Protein AF-A0A967WK67-F1 (afdb_monomer_lite)

Radius of gyration: 18.49 Å; chains: 1; bounding box: 43×46×49 Å

Foldseek 3Di:
DDLLLLLLLLLLLLQVPCPPNAQPPLLSLLLSLLSQPLCLCLQDPPDDSCLSQVHDQDPVSVCLLCSLVSCLVPVVQWFPDQLVPDDSNLVSSPLSNLLNSLLRNLVSVVVVVVVVVCVPPPDDAADPVLLSLQVQLVSLVVHPCLPVNLVSNVSRDDDARRTVPDHSLSSVLSSVLVSQLSVVRGHLVSSLSSVLQSCCCVPPVDGDPDPPDPVSVVVSVVVSVSSVVRNVVSNVVSVPDPSVVSSVSSSVSSNVSSVSSVCVVVVVVVD

Sequence (271 aa):
MAPFLTHLVVGERVWAALDGKRPAADHLGTFLFGCLAPDVDKFCHGLEQGTTHFVAKDEAGTYVWLRSQRFLEGQDDFLRAPFHALEAAEQAFVIGYLCHIATDEITARSAQAIRSQSSGSRETLPNVDAILTTMDPRFWAMTRDSAGLVQALNRASIPDRAFVFTEGHCLRAMYKVVVPQIVEGGGLEPFMQMLRRQWQWTRHGRLSDETDDPQIEADLAAFRRRIEADLPTSERMVAELDLEFFLQEASRHSLQRIDALLAARSHKLST

Structure (mmCIF, N/CA/C/O backbone):
data_AF-A0A967WK67-F1
#
_entry.id   AF-A0A967WK67-F1
#
loop_
_atom_site.group_PDB
_atom_site.id
_atom_site.type_symbol
_atom_site.label_atom_id
_atom_site.label_alt_id
_atom_site.label_comp_id
_atom_site.label_asym_id
_atom_site.label_entity_id
_atom_site.label_seq_id
_atom_site.pdbx_PDB_ins_code
_atom_site.Cartn_x
_atom_site.Cartn_y
_atom_site.Cartn_z
_atom_site.occupancy
_atom_site.B_iso_or_equiv
_atom_site.auth_seq_id
_atom_site.auth_comp_id
_atom_site.auth_asym_id
_atom_site.auth_atom_id
_atom_site.pdbx_PDB_model_num
ATOM 1 N N . MET A 1 1 ? 1.350 -1.517 -10.245 1.00 58.31 1 MET A N 1
ATOM 2 C CA . MET A 1 1 ? 1.318 -2.466 -9.105 1.00 58.31 1 MET A CA 1
ATOM 3 C C . MET A 1 1 ? 1.502 -1.688 -7.790 1.00 58.31 1 MET A C 1
ATOM 5 O O . MET A 1 1 ? 1.655 -0.479 -7.894 1.00 58.31 1 MET A O 1
ATOM 9 N N . ALA A 1 2 ? 1.380 -2.275 -6.589 1.00 62.78 2 ALA A N 1
ATOM 10 C CA . ALA A 1 2 ? 1.530 -1.516 -5.326 1.00 62.78 2 ALA A CA 1
ATOM 11 C C . ALA A 1 2 ? 2.893 -1.739 -4.646 1.00 62.78 2 ALA A C 1
ATOM 13 O O . ALA A 1 2 ? 3.405 -2.856 -4.727 1.00 62.78 2 ALA A O 1
ATOM 14 N N . PRO A 1 3 ? 3.465 -0.717 -3.976 1.00 83.00 3 PRO A N 1
ATOM 15 C CA . PRO A 1 3 ? 4.741 -0.814 -3.264 1.00 83.00 3 PRO A CA 1
ATOM 16 C C . PRO A 1 3 ? 4.576 -1.510 -1.904 1.00 83.00 3 PRO A C 1
ATOM 18 O O . PRO A 1 3 ? 4.624 -0.882 -0.842 1.00 83.00 3 PRO A O 1
ATOM 21 N N . PHE A 1 4 ? 4.334 -2.823 -1.913 1.00 93.38 4 PHE A N 1
ATOM 22 C CA . PHE A 1 4 ? 4.024 -3.582 -0.696 1.00 93.38 4 PHE A CA 1
ATOM 23 C C . PHE A 1 4 ? 5.088 -3.425 0.398 1.00 93.38 4 PHE A C 1
ATOM 25 O O . PHE A 1 4 ? 4.746 -3.295 1.574 1.00 93.38 4 PHE A O 1
ATOM 32 N N . LEU A 1 5 ? 6.372 -3.378 0.030 1.00 95.00 5 LEU A N 1
ATOM 33 C CA . LEU A 1 5 ? 7.460 -3.260 0.999 1.00 95.00 5 LEU A CA 1
ATOM 34 C C . LEU A 1 5 ? 7.495 -1.856 1.620 1.00 95.00 5 LEU A C 1
ATOM 36 O O . LEU A 1 5 ? 7.690 -1.737 2.831 1.00 95.00 5 LEU A O 1
ATOM 40 N N . THR A 1 6 ? 7.207 -0.803 0.848 1.00 95.19 6 THR A N 1
ATOM 41 C CA . THR A 1 6 ? 7.028 0.555 1.387 1.00 95.19 6 THR A CA 1
ATOM 42 C C . THR A 1 6 ? 5.911 0.603 2.428 1.00 95.19 6 THR A C 1
ATOM 44 O O . THR A 1 6 ? 6.128 1.128 3.521 1.00 95.19 6 THR A O 1
ATOM 47 N N . HIS A 1 7 ? 4.740 0.018 2.145 1.00 97.25 7 HIS A N 1
ATOM 48 C CA . HIS A 1 7 ? 3.626 0.012 3.101 1.00 97.25 7 HIS A CA 1
ATOM 49 C C . HIS A 1 7 ? 3.959 -0.740 4.393 1.00 97.25 7 HIS A C 1
ATOM 51 O O . HIS A 1 7 ? 3.544 -0.316 5.471 1.00 97.25 7 HIS A O 1
ATOM 57 N N . LEU A 1 8 ? 4.739 -1.822 4.320 1.00 97.38 8 LEU A N 1
ATOM 58 C CA . LEU A 1 8 ? 5.182 -2.544 5.515 1.00 97.38 8 LEU A CA 1
ATOM 59 C C . LEU A 1 8 ? 6.190 -1.752 6.340 1.00 97.38 8 LEU A C 1
ATOM 61 O O . LEU A 1 8 ? 6.098 -1.758 7.564 1.00 97.38 8 LEU A O 1
ATOM 65 N N . VAL A 1 9 ? 7.121 -1.045 5.697 1.00 97.50 9 VAL A N 1
ATOM 66 C CA . VAL A 1 9 ? 8.110 -0.212 6.397 1.00 97.50 9 VAL A CA 1
ATOM 67 C C . VAL A 1 9 ? 7.423 0.968 7.087 1.00 97.50 9 VAL A C 1
ATOM 69 O O . VAL A 1 9 ? 7.707 1.249 8.253 1.00 97.50 9 VAL A O 1
ATOM 72 N N . VAL A 1 10 ? 6.463 1.620 6.418 1.00 97.94 10 VAL A N 1
ATOM 73 C CA . VAL A 1 10 ? 5.613 2.643 7.052 1.00 97.94 10 VAL A CA 1
ATOM 74 C C . VAL A 1 10 ? 4.796 2.021 8.186 1.00 97.94 10 VAL A C 1
ATOM 76 O O . VAL A 1 10 ? 4.789 2.546 9.298 1.00 97.94 10 VAL A O 1
ATOM 79 N N . GLY A 1 11 ? 4.178 0.862 7.948 1.00 97.56 11 GLY A N 1
ATOM 80 C CA . GLY A 1 11 ? 3.435 0.104 8.950 1.00 97.56 11 GLY A CA 1
ATOM 81 C C . GLY A 1 11 ? 4.265 -0.209 10.197 1.00 97.56 11 GLY A C 1
ATOM 82 O O . GLY A 1 11 ? 3.791 0.005 11.307 1.00 97.56 11 GLY A O 1
ATOM 83 N N . GLU A 1 12 ? 5.520 -0.632 10.047 1.00 96.75 12 GLU A N 1
ATOM 84 C CA . GLU A 1 12 ? 6.448 -0.879 11.157 1.00 96.75 12 GLU A CA 1
ATOM 85 C C . GLU A 1 12 ? 6.640 0.382 12.016 1.00 96.75 12 GLU A C 1
ATOM 87 O O . GLU A 1 12 ? 6.579 0.316 13.247 1.00 96.75 12 GLU A O 1
ATOM 92 N N . ARG A 1 13 ? 6.839 1.548 11.383 1.00 97.12 13 ARG A N 1
ATOM 93 C CA . ARG A 1 13 ? 7.000 2.837 12.082 1.00 97.12 13 ARG A CA 1
ATOM 94 C C . ARG A 1 13 ? 5.723 3.270 12.787 1.00 97.12 13 ARG A C 1
ATOM 96 O O . ARG A 1 13 ? 5.777 3.676 13.947 1.00 97.12 13 ARG A O 1
ATOM 103 N N . VAL A 1 14 ? 4.591 3.170 12.098 1.00 97.31 14 VAL A N 1
ATOM 104 C CA . VAL A 1 14 ? 3.276 3.534 12.631 1.00 97.31 14 VAL A CA 1
ATOM 105 C C . VAL A 1 14 ? 2.928 2.637 13.804 1.00 97.31 14 VAL A C 1
ATOM 107 O O . VAL A 1 14 ? 2.625 3.149 14.880 1.00 97.31 14 VAL A O 1
ATOM 110 N N . TRP A 1 15 ? 3.063 1.317 13.646 1.00 95.56 15 TRP A N 1
ATOM 111 C CA . TRP A 1 15 ? 2.868 0.379 14.738 1.00 95.56 15 TRP A CA 1
ATOM 112 C C . TRP A 1 15 ? 3.752 0.768 15.907 1.00 95.56 15 TRP A C 1
ATOM 114 O O . TRP A 1 15 ? 3.209 0.979 16.980 1.00 95.56 15 TRP A O 1
ATOM 124 N N . ALA A 1 16 ? 5.067 0.947 15.707 1.00 93.56 16 ALA A N 1
ATOM 125 C CA . ALA A 1 16 ? 6.029 1.353 16.738 1.00 93.56 16 ALA A CA 1
ATOM 126 C C . ALA A 1 16 ? 5.604 2.606 17.538 1.00 93.56 16 ALA A C 1
ATOM 128 O O . ALA A 1 16 ? 5.900 2.688 18.732 1.00 93.56 16 ALA A O 1
ATOM 129 N N . ALA A 1 17 ? 4.906 3.546 16.898 1.00 94.25 17 ALA A N 1
ATOM 130 C CA . ALA A 1 17 ? 4.516 4.836 17.459 1.00 94.25 17 ALA A CA 1
ATOM 131 C C . ALA A 1 17 ? 3.136 4.859 18.144 1.00 94.25 17 ALA A C 1
ATOM 133 O O . ALA A 1 17 ? 2.854 5.789 18.894 1.00 94.25 17 ALA A O 1
ATOM 134 N N . LEU A 1 18 ? 2.286 3.846 17.953 1.00 89.94 18 LEU A N 1
ATOM 135 C CA . LEU A 1 18 ? 0.947 3.778 18.559 1.00 89.94 18 LEU A CA 1
ATOM 136 C C . LEU A 1 18 ? 0.970 3.433 20.072 1.00 89.94 18 LEU A C 1
ATOM 138 O O . LEU A 1 18 ? 0.029 2.848 20.604 1.00 89.94 18 LEU A O 1
ATOM 142 N N . ASP A 1 19 ? 2.055 3.723 20.792 1.00 70.00 19 ASP A N 1
ATOM 143 C CA . ASP A 1 19 ? 2.261 3.281 22.176 1.00 70.00 19 ASP A CA 1
ATOM 144 C C . ASP A 1 19 ? 1.095 3.632 23.120 1.00 70.00 19 ASP A C 1
ATOM 146 O O . ASP A 1 19 ? 0.540 4.728 23.068 1.00 70.00 19 ASP A O 1
ATOM 150 N N . GLY A 1 20 ? 0.657 2.656 23.922 1.00 67.56 20 GLY A N 1
ATOM 151 C CA . GLY A 1 20 ? -0.542 2.755 24.772 1.00 67.56 20 GLY A CA 1
ATOM 152 C C . GLY A 1 20 ? -1.903 2.796 24.049 1.00 67.56 20 GLY A C 1
ATOM 153 O O . GLY A 1 20 ? -2.935 2.722 24.713 1.00 67.56 20 GLY A O 1
ATOM 154 N N . LYS A 1 21 ? -1.932 2.885 22.712 1.00 74.81 21 LYS A N 1
ATOM 155 C CA . LYS A 1 21 ? -3.147 2.873 21.866 1.00 74.81 21 LYS A CA 1
ATOM 156 C C . LYS A 1 21 ? -3.234 1.653 20.940 1.00 74.81 21 LYS A C 1
ATOM 158 O O . LYS A 1 21 ? -4.247 1.462 20.269 1.00 74.81 21 LYS A O 1
ATOM 163 N N . ARG A 1 22 ? -2.167 0.851 20.869 1.00 68.25 22 ARG A N 1
ATOM 164 C CA . ARG A 1 22 ? -2.095 -0.355 20.036 1.00 68.25 22 ARG A CA 1
ATOM 165 C C . ARG A 1 22 ? -3.072 -1.425 20.527 1.00 68.25 22 ARG A C 1
ATOM 167 O O . ARG A 1 22 ? -3.188 -1.623 21.739 1.00 68.25 22 ARG A O 1
ATOM 174 N N . PRO A 1 23 ? -3.688 -2.184 19.602 1.00 70.38 23 PRO A N 1
ATOM 175 C CA . PRO A 1 23 ? -4.144 -3.537 19.898 1.00 70.38 23 PRO A CA 1
ATOM 176 C C . PRO A 1 23 ? -3.002 -4.368 20.507 1.00 70.38 23 PRO A C 1
ATOM 178 O O . PRO A 1 23 ? -1.829 -4.008 20.389 1.00 70.38 23 PRO A O 1
ATOM 181 N N . ALA A 1 24 ? -3.326 -5.479 21.166 1.00 76.06 24 ALA A N 1
ATOM 182 C CA . ALA A 1 24 ? -2.320 -6.332 21.794 1.00 76.06 24 ALA A CA 1
ATOM 183 C C . ALA A 1 24 ? -1.186 -6.727 20.814 1.00 76.06 24 ALA A C 1
ATOM 185 O O . ALA A 1 24 ? -1.370 -6.775 19.595 1.00 76.06 24 ALA A O 1
ATOM 186 N N . ALA A 1 25 ? 0.028 -6.930 21.345 1.00 71.94 25 ALA A N 1
ATOM 187 C CA . ALA A 1 25 ? 1.251 -7.088 20.544 1.00 71.94 25 ALA A CA 1
ATOM 188 C C . ALA A 1 25 ? 1.200 -8.274 19.558 1.00 71.94 25 ALA A C 1
ATOM 190 O O . ALA A 1 25 ? 1.857 -8.250 18.518 1.00 71.94 25 ALA A O 1
ATOM 191 N N . ASP A 1 26 ? 0.389 -9.284 19.861 1.00 84.94 26 ASP A N 1
ATOM 192 C CA . ASP A 1 26 ? 0.082 -10.438 19.016 1.00 84.94 26 ASP A CA 1
ATOM 193 C C . ASP A 1 26 ? -0.697 -10.081 17.736 1.00 84.94 26 ASP A C 1
ATOM 195 O O . ASP A 1 26 ? -0.724 -10.871 16.794 1.00 84.94 26 ASP A O 1
ATOM 199 N N . HIS A 1 27 ? -1.260 -8.875 17.637 1.00 93.69 27 HIS A N 1
ATOM 200 C CA . HIS A 1 27 ? -1.975 -8.405 16.450 1.00 93.69 27 HIS A CA 1
ATOM 201 C C . HIS A 1 27 ? -1.108 -7.667 15.421 1.00 93.69 27 HIS A C 1
ATOM 203 O O . HIS A 1 27 ? -1.640 -7.248 14.390 1.00 93.69 27 HIS A O 1
ATOM 209 N N . LEU A 1 28 ? 0.212 -7.545 15.633 1.00 95.25 28 LEU A N 1
ATOM 210 C CA . LEU A 1 28 ? 1.115 -6.915 14.658 1.00 95.25 28 LEU A CA 1
ATOM 211 C C . LEU A 1 28 ? 0.972 -7.544 13.264 1.00 95.25 28 LEU A C 1
ATOM 213 O O . LEU A 1 28 ? 0.845 -6.825 12.281 1.00 95.25 28 LEU A O 1
ATOM 217 N N . GLY A 1 29 ? 0.936 -8.876 13.169 1.00 96.75 29 GLY A N 1
ATOM 218 C CA . GLY A 1 29 ? 0.786 -9.572 11.887 1.00 96.75 29 GLY A CA 1
ATOM 219 C C . GLY A 1 29 ? -0.487 -9.180 11.141 1.00 96.75 29 GLY A C 1
ATOM 220 O O . GLY A 1 29 ? -0.449 -8.861 9.955 1.00 96.75 29 GLY A O 1
ATOM 221 N N . THR A 1 30 ? -1.608 -9.147 11.858 1.00 97.25 30 THR A N 1
ATOM 222 C CA . THR A 1 30 ? -2.915 -8.760 11.318 1.00 97.25 30 THR A CA 1
ATOM 223 C C . THR A 1 30 ? -2.942 -7.293 10.882 1.00 97.25 30 THR A C 1
ATOM 225 O O . THR A 1 30 ? -3.480 -6.978 9.823 1.00 97.25 30 THR A O 1
ATOM 228 N N . PHE A 1 31 ? -2.314 -6.398 11.651 1.00 97.69 31 PHE A N 1
ATOM 229 C CA . PHE A 1 31 ? -2.125 -5.000 11.260 1.00 97.69 31 PHE A CA 1
ATOM 230 C C . PHE A 1 31 ? -1.276 -4.876 9.985 1.00 97.69 31 PHE A C 1
ATOM 232 O O . PHE A 1 31 ? -1.681 -4.193 9.049 1.00 97.69 31 PHE A O 1
ATOM 239 N N . LEU A 1 32 ? -0.136 -5.572 9.904 1.00 97.62 32 LEU A N 1
ATOM 240 C CA . LEU A 1 32 ? 0.735 -5.544 8.724 1.00 97.62 32 LEU A CA 1
ATOM 241 C C . LEU A 1 32 ? 0.026 -6.091 7.486 1.00 97.62 32 LEU A C 1
ATOM 243 O O . LEU A 1 32 ? 0.170 -5.526 6.408 1.00 97.62 32 LEU A O 1
ATOM 247 N N . PHE A 1 33 ? -0.774 -7.149 7.631 1.00 97.50 33 PHE A N 1
ATOM 248 C CA . PHE A 1 33 ? -1.605 -7.635 6.534 1.00 97.50 33 PHE A CA 1
ATOM 249 C C . PHE A 1 33 ? -2.674 -6.606 6.132 1.00 97.50 33 PHE A C 1
ATOM 251 O O . PHE A 1 33 ? -2.917 -6.402 4.944 1.00 97.50 33 PHE A O 1
ATOM 258 N N . GLY A 1 34 ? -3.248 -5.886 7.102 1.00 97.56 34 GLY A N 1
ATOM 259 C CA . GLY A 1 34 ? -4.087 -4.714 6.851 1.00 97.56 34 GLY A CA 1
ATOM 260 C C . GLY A 1 34 ? -3.383 -3.651 6.005 1.00 97.56 34 GLY A C 1
ATOM 261 O O . GLY A 1 34 ? -3.996 -3.120 5.089 1.00 97.56 34 GLY A O 1
ATOM 262 N N . CYS A 1 35 ? -2.085 -3.402 6.222 1.00 97.94 35 CYS A N 1
ATOM 263 C CA . CYS A 1 35 ? -1.291 -2.478 5.396 1.00 97.94 35 CYS A CA 1
ATOM 264 C C . CYS A 1 35 ? -1.094 -2.939 3.939 1.00 97.94 35 CYS A C 1
ATOM 266 O O . CYS A 1 35 ? -0.570 -2.183 3.124 1.00 97.94 35 CYS A O 1
ATOM 268 N N . LEU A 1 36 ? -1.461 -4.174 3.603 1.00 96.56 36 LEU A N 1
ATOM 269 C CA . LEU A 1 36 ? -1.395 -4.706 2.243 1.00 96.56 36 LEU A CA 1
ATOM 270 C C . LEU A 1 36 ? -2.791 -4.774 1.616 1.00 96.56 36 LEU A C 1
ATOM 272 O O . LEU A 1 36 ? -2.953 -4.504 0.435 1.00 96.56 36 LEU A O 1
ATOM 276 N N . ALA A 1 37 ? -3.803 -5.104 2.415 1.00 96.25 37 ALA A N 1
ATOM 277 C CA . ALA A 1 37 ? -5.134 -5.486 1.964 1.00 96.25 37 ALA A CA 1
ATOM 278 C C . ALA A 1 37 ? -5.890 -4.528 1.018 1.00 96.25 37 ALA A C 1
ATOM 280 O O . ALA A 1 37 ? -6.730 -5.049 0.281 1.00 96.25 37 ALA A O 1
ATOM 281 N N . PRO A 1 38 ? -5.664 -3.198 0.972 1.00 96.00 38 PRO A N 1
ATOM 282 C CA . PRO A 1 38 ? -6.414 -2.347 0.047 1.00 96.00 38 PRO A CA 1
ATOM 283 C C . PRO A 1 38 ? -6.235 -2.695 -1.427 1.00 96.00 38 PRO A C 1
ATOM 285 O O . PRO A 1 38 ? -7.146 -2.468 -2.215 1.00 96.00 38 PRO A O 1
ATOM 288 N N . ASP A 1 39 ? -5.127 -3.333 -1.797 1.00 94.94 39 ASP A N 1
ATOM 289 C CA . ASP A 1 39 ? -4.894 -3.788 -3.169 1.00 94.94 39 ASP A CA 1
ATOM 290 C C . ASP A 1 39 ? -5.550 -5.133 -3.510 1.00 94.94 39 ASP A C 1
ATOM 292 O O . ASP A 1 39 ? -5.235 -5.746 -4.536 1.00 94.94 39 ASP A O 1
ATOM 296 N N . VAL A 1 40 ? -6.462 -5.623 -2.665 1.00 94.88 40 VAL A N 1
ATOM 297 C CA . VAL A 1 40 ? -7.220 -6.854 -2.918 1.00 94.88 40 VAL A CA 1
ATOM 298 C C . VAL A 1 40 ? -8.077 -6.769 -4.191 1.00 94.88 40 VAL A C 1
ATOM 300 O O . VAL A 1 40 ? -8.392 -7.808 -4.772 1.00 94.88 40 VAL A O 1
ATOM 303 N N . ASP A 1 41 ? -8.386 -5.564 -4.693 1.00 93.94 41 ASP A N 1
ATOM 304 C CA . ASP A 1 41 ? -9.043 -5.356 -5.997 1.00 93.94 41 ASP A CA 1
ATOM 305 C C . ASP A 1 41 ? -8.271 -6.017 -7.150 1.00 93.94 41 ASP A C 1
ATOM 307 O O . ASP A 1 41 ? -8.856 -6.539 -8.095 1.00 93.94 41 ASP A O 1
ATOM 311 N N . LYS A 1 42 ? -6.947 -6.136 -7.019 1.00 92.44 42 LYS A N 1
ATOM 312 C CA . LYS A 1 42 ? -6.082 -6.789 -8.010 1.00 92.44 42 LYS A CA 1
ATOM 313 C C . LYS A 1 42 ? -6.166 -8.320 -7.996 1.00 92.44 42 LYS A C 1
ATOM 315 O O . LYS A 1 42 ? -5.523 -8.974 -8.824 1.00 92.44 42 LYS A O 1
ATOM 320 N N . PHE A 1 43 ? -6.907 -8.887 -7.045 1.00 93.00 43 PHE A N 1
ATOM 321 C CA . PHE A 1 43 ? -7.050 -10.325 -6.804 1.00 93.00 43 PHE A CA 1
ATOM 322 C C . PHE A 1 43 ? -8.508 -10.793 -6.822 1.00 93.00 43 PHE A C 1
ATOM 324 O O . PHE A 1 43 ? -8.749 -11.999 -6.757 1.00 93.00 43 PHE A O 1
ATOM 331 N N . CYS A 1 44 ? -9.471 -9.875 -6.901 1.00 91.44 44 CYS A N 1
ATOM 332 C CA . CYS A 1 44 ? -10.888 -10.181 -6.775 1.00 91.44 44 CYS A CA 1
ATOM 333 C C . CYS A 1 44 ? -11.642 -9.713 -8.020 1.00 91.44 44 CYS A C 1
ATOM 335 O O . CYS A 1 44 ? -11.682 -8.524 -8.329 1.00 91.44 44 CYS A O 1
ATOM 337 N N . HIS A 1 45 ? -12.230 -10.652 -8.760 1.00 89.19 45 HIS A N 1
ATOM 338 C CA . HIS A 1 45 ? -12.912 -10.324 -10.007 1.00 89.19 45 HIS A CA 1
ATOM 339 C C . HIS A 1 45 ? -14.124 -9.417 -9.748 1.00 89.19 45 HIS A C 1
ATOM 341 O O . HIS A 1 45 ? -15.023 -9.777 -8.994 1.00 89.19 45 HIS A O 1
ATOM 347 N N . GLY A 1 46 ? -14.175 -8.266 -10.422 1.00 89.75 46 GLY A N 1
ATOM 348 C CA . GLY A 1 46 ? -15.277 -7.305 -10.303 1.00 89.75 46 GLY A CA 1
ATOM 349 C C . GLY A 1 46 ? -15.207 -6.391 -9.076 1.00 89.75 46 GLY A C 1
ATOM 350 O O . GLY A 1 46 ? -16.079 -5.540 -8.929 1.00 89.75 46 GLY A O 1
ATOM 351 N N . LEU A 1 47 ? -14.186 -6.526 -8.222 1.00 92.31 47 LEU A N 1
ATOM 352 C CA . LEU A 1 47 ? -13.936 -5.568 -7.149 1.00 92.31 47 LEU A CA 1
ATOM 353 C C . LEU A 1 47 ? -13.138 -4.387 -7.700 1.00 92.31 47 LEU A C 1
ATOM 355 O O . LEU A 1 47 ? -12.042 -4.556 -8.228 1.00 92.31 47 LEU A O 1
ATOM 359 N N . GLU A 1 48 ? -13.688 -3.186 -7.578 1.00 92.94 48 GLU A N 1
ATOM 360 C CA . GLU A 1 48 ? -13.054 -1.979 -8.098 1.00 92.94 48 GLU A CA 1
ATOM 361 C C . GLU A 1 48 ? -12.139 -1.325 -7.059 1.00 92.94 48 GLU A C 1
ATOM 363 O O . GLU A 1 48 ? -12.458 -1.265 -5.868 1.00 92.94 48 GLU A O 1
ATOM 368 N N . GLN A 1 49 ? -11.042 -0.720 -7.528 1.00 92.12 49 GLN A N 1
ATOM 369 C CA . GLN A 1 49 ? -10.136 0.047 -6.669 1.00 92.12 49 GLN A CA 1
ATOM 370 C C . GLN A 1 49 ? -10.869 1.162 -5.905 1.00 92.12 49 GLN A C 1
ATOM 372 O O . GLN A 1 49 ? -10.531 1.459 -4.764 1.00 92.12 49 GLN A O 1
ATOM 377 N N . GLY A 1 50 ? -11.880 1.795 -6.511 1.00 91.69 50 GLY A N 1
ATOM 378 C CA . GLY A 1 50 ? -12.660 2.842 -5.846 1.00 91.69 50 GLY A CA 1
ATOM 379 C C . GLY A 1 50 ? -13.399 2.346 -4.602 1.00 91.69 50 GLY A C 1
ATOM 380 O O . GLY A 1 50 ? -13.560 3.106 -3.651 1.00 91.69 50 GLY A O 1
ATOM 381 N N . THR A 1 51 ? -13.783 1.067 -4.574 1.00 93.38 51 THR A N 1
ATOM 382 C CA . THR A 1 51 ? -14.377 0.422 -3.400 1.00 93.38 51 THR A CA 1
ATOM 383 C C . THR A 1 51 ? -13.323 0.188 -2.325 1.00 93.38 51 THR A C 1
ATOM 385 O O . THR A 1 51 ? -13.518 0.588 -1.180 1.00 93.38 51 THR A O 1
ATOM 388 N N . THR A 1 52 ? -12.183 -0.404 -2.691 1.00 94.69 52 THR A N 1
ATOM 389 C CA . THR A 1 52 ? -11.130 -0.746 -1.724 1.00 94.69 52 THR A CA 1
ATOM 390 C C . THR A 1 52 ? -10.388 0.481 -1.203 1.00 94.69 52 THR A C 1
ATOM 392 O O . THR A 1 52 ? -9.948 0.497 -0.060 1.00 94.69 52 THR A O 1
ATOM 395 N N . HIS A 1 53 ? -10.296 1.549 -1.985 1.00 95.19 53 HIS A N 1
ATOM 396 C CA . HIS A 1 53 ? -9.644 2.792 -1.583 1.00 95.19 53 HIS A CA 1
ATOM 397 C C . HIS A 1 53 ? -10.641 3.888 -1.196 1.00 95.19 53 HIS A C 1
ATOM 399 O O . HIS A 1 53 ? -10.245 5.041 -1.041 1.00 95.19 53 HIS A O 1
ATOM 405 N N . PHE A 1 54 ? -11.924 3.543 -1.043 1.00 94.88 54 PHE A N 1
ATOM 406 C CA . PHE A 1 54 ? -13.042 4.406 -0.627 1.00 94.88 54 PHE A CA 1
ATOM 407 C C . PHE A 1 54 ? -13.416 5.549 -1.583 1.00 94.88 54 PHE A C 1
ATOM 409 O O . PHE A 1 54 ? -14.519 6.090 -1.496 1.00 94.88 54 PHE A O 1
ATOM 416 N N . VAL A 1 55 ? -12.513 5.927 -2.488 1.00 90.00 55 VAL A N 1
ATOM 417 C CA . VAL A 1 55 ? -12.715 6.937 -3.525 1.00 90.00 55 VAL A CA 1
ATOM 418 C C . VAL A 1 55 ? -12.046 6.467 -4.814 1.00 90.00 55 VAL A C 1
ATOM 420 O O . VAL A 1 55 ? -10.857 6.123 -4.832 1.00 90.00 55 VAL A O 1
ATOM 423 N N . ALA A 1 56 ? -12.812 6.474 -5.908 1.00 84.12 56 ALA A N 1
ATOM 424 C CA . ALA A 1 56 ? -12.291 6.200 -7.240 1.00 84.12 56 ALA A CA 1
ATOM 425 C C . ALA A 1 56 ? -11.243 7.245 -7.636 1.00 84.12 56 ALA A C 1
ATOM 427 O O . ALA A 1 56 ? -11.365 8.432 -7.331 1.00 84.12 56 ALA A O 1
ATOM 428 N N . LYS A 1 57 ? -10.201 6.798 -8.333 1.00 76.81 57 LYS A N 1
ATOM 429 C CA . LYS A 1 57 ? -9.194 7.700 -8.880 1.00 76.81 57 LYS A CA 1
ATOM 430 C C . LYS A 1 57 ? -9.798 8.447 -10.070 1.00 76.81 57 LYS A C 1
ATOM 432 O O . LYS A 1 57 ? -10.208 7.816 -11.039 1.00 76.81 57 LYS A O 1
ATOM 437 N N . ASP A 1 58 ? -9.833 9.771 -10.011 1.00 78.69 58 ASP A N 1
ATOM 438 C CA . ASP A 1 58 ? -10.098 10.602 -11.181 1.00 78.69 58 ASP A CA 1
ATOM 439 C C . ASP A 1 58 ? -8.836 10.718 -12.050 1.00 78.69 58 ASP A C 1
ATOM 441 O O . ASP A 1 58 ? -7.711 10.555 -11.569 1.00 78.69 58 ASP A O 1
ATOM 445 N N . GLU A 1 59 ? -9.003 11.018 -13.341 1.00 68.56 59 GLU A N 1
ATOM 446 C CA . GLU A 1 59 ? -7.876 11.147 -14.279 1.00 68.56 59 GLU A CA 1
ATOM 447 C C . GLU A 1 59 ? -6.862 12.215 -13.838 1.00 68.56 59 GLU A C 1
ATOM 449 O O . GLU A 1 59 ? -5.658 12.056 -14.050 1.00 68.56 59 GLU A O 1
ATOM 454 N N . ALA A 1 60 ? -7.339 13.268 -13.167 1.00 69.81 60 ALA A N 1
ATOM 455 C CA . ALA A 1 60 ? -6.510 14.340 -12.627 1.00 69.81 60 ALA A CA 1
ATOM 456 C C . ALA A 1 60 ? -5.864 14.001 -11.266 1.00 69.81 60 ALA A C 1
ATOM 458 O O . ALA A 1 60 ? -4.973 14.724 -10.821 1.00 69.81 60 ALA A O 1
ATOM 459 N N . GLY A 1 61 ? -6.264 12.901 -10.615 1.00 69.38 61 GLY A N 1
ATOM 460 C CA . GLY A 1 61 ? -5.773 12.502 -9.291 1.00 69.38 61 GLY A CA 1
ATOM 461 C C . GLY A 1 61 ? -6.186 13.445 -8.155 1.00 69.38 61 GLY A C 1
ATOM 462 O O . GLY A 1 61 ? -5.581 13.404 -7.083 1.00 69.38 61 GLY A O 1
ATOM 463 N N . THR A 1 62 ? -7.203 14.275 -8.379 1.00 72.81 62 THR A N 1
ATOM 464 C CA . THR A 1 62 ? -7.709 15.308 -7.471 1.00 72.81 62 THR A CA 1
ATOM 465 C C . THR A 1 62 ? -8.297 14.736 -6.186 1.00 72.81 62 THR A C 1
ATOM 467 O O . THR A 1 62 ? -8.367 15.421 -5.179 1.00 72.81 62 THR A O 1
ATOM 470 N N . TYR A 1 63 ? -8.774 13.495 -6.173 1.00 76.19 63 TYR A N 1
ATOM 471 C CA . TYR A 1 63 ? -9.473 12.985 -4.983 1.00 76.19 63 TYR A CA 1
ATOM 472 C C . TYR A 1 63 ? -8.679 11.964 -4.185 1.00 76.19 63 TYR A C 1
ATOM 474 O O . TYR A 1 63 ? -9.145 11.496 -3.146 1.00 76.19 63 TYR A O 1
ATOM 482 N N . VAL A 1 64 ? -7.455 11.650 -4.619 1.00 79.31 64 VAL A N 1
ATOM 483 C CA . VAL A 1 64 ? -6.646 10.625 -3.954 1.00 79.31 64 VAL A CA 1
ATOM 484 C C . VAL A 1 64 ? -6.375 11.001 -2.498 1.00 79.31 64 VAL A C 1
ATOM 486 O O . VAL A 1 64 ? -6.484 10.137 -1.641 1.00 79.31 64 VAL A O 1
ATOM 489 N N . TRP A 1 65 ? -6.150 12.281 -2.187 1.00 82.31 65 TRP A N 1
ATOM 49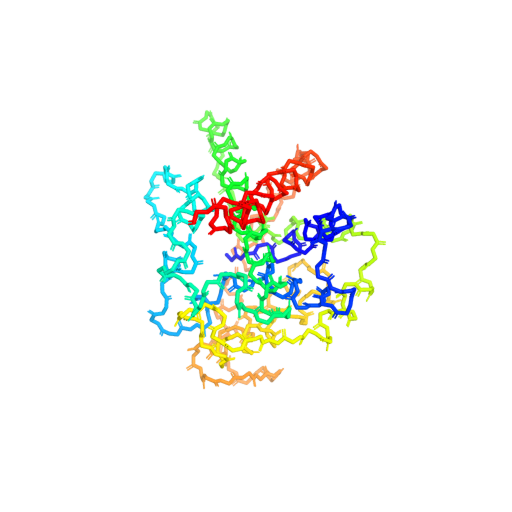0 C CA . TRP A 1 65 ? -5.891 12.767 -0.822 1.00 82.31 65 TRP A CA 1
ATOM 491 C C . TRP A 1 65 ? -7.112 12.788 0.118 1.00 82.31 65 TRP A C 1
ATOM 493 O O . TRP A 1 65 ? -6.985 13.198 1.273 1.00 82.31 65 TRP A O 1
ATOM 503 N N . LEU A 1 66 ? -8.298 12.406 -0.367 1.00 87.69 66 LEU A N 1
ATOM 504 C CA . LEU A 1 66 ? -9.532 12.347 0.425 1.00 87.69 66 LEU A CA 1
ATOM 505 C C . LEU A 1 66 ? -9.922 10.921 0.825 1.00 87.69 66 LEU A C 1
ATOM 507 O O . LEU A 1 66 ? -10.923 10.748 1.514 1.00 87.69 66 LEU A O 1
ATOM 511 N N . ARG A 1 67 ? -9.170 9.895 0.415 1.00 93.75 67 ARG A N 1
ATOM 512 C CA . ARG A 1 67 ? -9.536 8.483 0.616 1.00 93.75 67 ARG A CA 1
ATOM 513 C C . ARG A 1 67 ? -9.711 8.123 2.093 1.00 93.75 67 ARG A C 1
ATOM 515 O O . ARG A 1 67 ? -10.752 7.606 2.495 1.00 93.75 67 ARG A O 1
ATOM 522 N N . SER A 1 68 ? -8.725 8.458 2.919 1.00 95.94 68 SER A N 1
ATOM 523 C CA . SER A 1 68 ? -8.763 8.256 4.370 1.00 95.94 68 SER A CA 1
ATOM 524 C C . SER A 1 68 ? -9.854 9.100 5.030 1.00 95.94 68 SER A C 1
ATOM 526 O O . SER A 1 68 ? -10.545 8.616 5.923 1.00 95.94 68 SER A O 1
ATOM 528 N N . GLN A 1 69 ? -10.061 10.335 4.563 1.00 95.44 69 GLN A N 1
ATOM 529 C CA . GLN A 1 69 ? -11.118 11.215 5.063 1.00 95.44 69 GLN A CA 1
ATOM 530 C C . GLN A 1 69 ? -12.509 10.631 4.785 1.00 95.44 69 GLN A C 1
ATOM 532 O O . GLN A 1 69 ? -13.342 10.585 5.688 1.00 95.44 69 GLN A O 1
ATOM 537 N N . ARG A 1 70 ? -12.739 10.115 3.571 1.00 95.44 70 ARG A N 1
ATOM 538 C CA . ARG A 1 70 ? -14.006 9.487 3.181 1.00 95.44 70 ARG A CA 1
ATOM 539 C C . ARG A 1 70 ? -14.339 8.295 4.072 1.00 95.44 70 ARG A C 1
ATOM 541 O O . ARG A 1 70 ? -15.487 8.162 4.490 1.00 95.44 70 ARG A O 1
ATOM 548 N N . PHE A 1 71 ? -13.347 7.465 4.390 1.00 96.69 71 PHE A N 1
ATOM 549 C CA . PHE A 1 71 ? -13.522 6.380 5.353 1.00 96.69 71 PHE A CA 1
ATOM 550 C C . PHE A 1 71 ? -13.887 6.902 6.746 1.00 96.69 71 PHE A C 1
ATOM 552 O O . PHE A 1 71 ? -14.841 6.417 7.344 1.00 96.69 71 PHE A O 1
ATOM 559 N N . LEU A 1 72 ? -13.167 7.907 7.255 1.00 96.31 72 LEU A N 1
ATOM 560 C CA . LEU A 1 72 ? -13.401 8.455 8.595 1.00 96.31 72 LEU A CA 1
ATOM 561 C C . LEU A 1 72 ? -14.808 9.052 8.757 1.00 96.31 72 LEU A C 1
ATOM 563 O O . LEU A 1 72 ? -15.409 8.889 9.819 1.00 96.31 72 LEU A O 1
ATOM 567 N N . GLU A 1 73 ? -15.330 9.701 7.715 1.00 94.50 73 GLU A N 1
ATOM 568 C CA . GLU A 1 73 ? -16.671 10.303 7.683 1.00 94.50 73 GLU A CA 1
ATOM 569 C C . GLU A 1 73 ? -17.800 9.280 7.486 1.00 94.50 73 GLU A C 1
ATOM 571 O O . GLU A 1 73 ? -18.921 9.520 7.928 1.00 94.50 73 GLU A O 1
ATOM 576 N N . GLY A 1 74 ? -17.516 8.149 6.832 1.00 93.75 74 GLY A N 1
ATOM 577 C CA . GLY A 1 74 ? -18.509 7.161 6.401 1.00 93.75 74 GLY A CA 1
ATOM 578 C C . GLY A 1 74 ? -18.191 5.731 6.827 1.00 93.75 74 GLY A C 1
ATOM 579 O O . GLY A 1 74 ? -18.418 4.814 6.051 1.00 93.75 74 GLY A O 1
ATOM 580 N N . GLN A 1 75 ? -17.638 5.513 8.024 1.00 94.56 75 GLN A N 1
ATOM 581 C CA . GLN A 1 75 ? -17.170 4.185 8.464 1.00 94.56 75 GLN A CA 1
ATOM 582 C C . GLN A 1 75 ? -18.237 3.089 8.327 1.00 94.56 75 GLN A C 1
ATOM 584 O O . GLN A 1 75 ? -17.916 1.972 7.924 1.00 94.56 75 GLN A O 1
ATOM 589 N N . ASP A 1 76 ? -19.493 3.424 8.626 1.00 93.69 76 ASP A N 1
ATOM 590 C CA . ASP A 1 76 ? -20.628 2.496 8.584 1.00 93.69 76 ASP A CA 1
ATOM 591 C C . ASP A 1 76 ? -20.972 2.043 7.146 1.00 93.69 76 ASP A C 1
ATOM 593 O O . ASP A 1 76 ? -21.609 1.007 6.972 1.00 93.69 76 ASP A O 1
ATOM 597 N N . ASP A 1 77 ? -20.500 2.760 6.115 1.00 95.00 77 ASP A N 1
ATOM 598 C CA . ASP A 1 77 ? -20.630 2.352 4.707 1.00 95.00 77 ASP A CA 1
ATOM 599 C C . ASP A 1 77 ? -19.653 1.214 4.348 1.00 95.00 77 ASP A C 1
ATOM 601 O O . ASP A 1 77 ? -19.853 0.493 3.368 1.00 95.00 77 ASP A O 1
ATOM 605 N N . PHE A 1 78 ? -18.566 1.066 5.114 1.00 96.25 78 PHE A N 1
ATOM 606 C CA . PHE A 1 78 ? -17.428 0.217 4.753 1.00 96.25 78 PHE A CA 1
ATOM 607 C C . PHE A 1 78 ? -17.195 -0.937 5.726 1.00 96.25 78 PHE A C 1
ATOM 609 O O . PHE A 1 78 ? -16.773 -2.014 5.301 1.00 96.25 78 PHE A O 1
ATOM 616 N N . LEU A 1 79 ? -17.437 -0.731 7.020 1.00 97.00 79 LEU A N 1
ATOM 617 C CA . LEU A 1 79 ? -17.211 -1.729 8.061 1.00 97.00 79 LEU A CA 1
ATOM 618 C C . LEU A 1 79 ? -18.469 -2.561 8.307 1.00 97.00 79 LEU A C 1
ATOM 620 O O . LEU A 1 79 ? -19.583 -2.046 8.303 1.00 97.00 79 LEU A O 1
ATOM 624 N N . ARG A 1 80 ? -18.303 -3.854 8.608 1.00 96.31 80 ARG A N 1
ATOM 625 C CA . ARG A 1 80 ? -19.446 -4.732 8.938 1.00 96.31 80 ARG A CA 1
ATOM 626 C C . ARG A 1 80 ? -20.167 -4.371 10.243 1.00 96.31 80 ARG A C 1
ATOM 628 O O . ARG A 1 80 ? -21.269 -4.848 10.497 1.00 96.31 80 ARG A O 1
ATOM 635 N N . ALA A 1 81 ? -19.496 -3.626 11.111 1.00 95.75 81 ALA A N 1
ATOM 636 C CA . ALA A 1 81 ? -19.985 -3.140 12.389 1.00 95.75 81 ALA A CA 1
ATOM 637 C C . ALA A 1 81 ? -19.198 -1.871 12.748 1.00 95.75 81 ALA A C 1
ATOM 639 O O . ALA A 1 81 ? -18.089 -1.688 12.235 1.00 95.75 81 ALA A O 1
ATOM 640 N N . PRO A 1 82 ? -19.712 -1.017 13.650 1.00 95.25 82 PRO A N 1
ATOM 641 C CA . PRO A 1 82 ? -18.960 0.136 14.129 1.00 95.25 82 PRO A CA 1
ATOM 642 C C . PRO A 1 82 ? -17.571 -0.278 14.624 1.00 95.25 82 PRO A C 1
ATOM 644 O O . PRO A 1 82 ? -17.447 -1.285 15.318 1.00 95.25 82 PRO A O 1
ATOM 647 N N . PHE A 1 83 ? -16.535 0.515 14.328 1.00 95.19 83 PHE A N 1
ATOM 648 C CA . PHE A 1 83 ? -15.135 0.158 14.613 1.00 95.19 83 PHE A CA 1
ATOM 649 C C . PHE A 1 83 ? -14.897 -0.351 16.049 1.00 95.19 83 PHE A C 1
ATOM 651 O O . PHE A 1 83 ? -14.216 -1.347 16.259 1.00 95.19 83 PHE A O 1
ATOM 658 N N . HIS A 1 84 ? -15.512 0.288 17.047 1.00 93.19 84 HIS A N 1
ATOM 659 C CA . HIS A 1 84 ? -15.367 -0.078 18.461 1.00 93.19 84 HIS A CA 1
ATOM 660 C C . HIS A 1 84 ? -16.051 -1.400 18.854 1.00 93.19 84 HIS A C 1
ATOM 662 O O . HIS A 1 84 ? -15.780 -1.918 19.935 1.00 93.19 84 HIS A O 1
ATOM 668 N N . ALA A 1 85 ? -16.952 -1.910 18.015 1.00 94.56 85 ALA A N 1
ATOM 669 C CA . ALA A 1 85 ? -17.645 -3.182 18.189 1.00 94.56 85 ALA A CA 1
ATOM 670 C C . ALA A 1 85 ? -16.979 -4.328 17.404 1.00 94.56 85 ALA A C 1
ATOM 672 O O . ALA A 1 85 ? -17.398 -5.477 17.535 1.00 94.56 85 ALA A O 1
ATOM 673 N N . LEU A 1 86 ? -15.961 -4.028 16.589 1.00 94.62 86 LEU A N 1
ATOM 674 C CA . LEU A 1 86 ? -15.131 -5.038 15.938 1.00 94.62 86 LEU A CA 1
ATOM 675 C C . LEU A 1 86 ? -14.246 -5.754 16.963 1.00 94.62 86 LEU A C 1
ATOM 677 O O . LEU A 1 86 ? -13.868 -5.177 17.986 1.00 94.62 86 LEU A O 1
ATOM 681 N N . GLU A 1 87 ? -13.876 -6.996 16.669 1.00 94.00 87 GLU A N 1
ATOM 682 C CA . GLU A 1 87 ? -12.914 -7.746 17.472 1.00 94.00 87 GLU A CA 1
ATOM 683 C C . GLU A 1 87 ? -11.520 -7.109 17.398 1.00 94.00 87 GLU A C 1
ATOM 685 O O . GLU A 1 87 ? -11.186 -6.399 16.449 1.00 94.00 87 GLU A O 1
ATOM 690 N N . ALA A 1 88 ? -10.657 -7.385 18.378 1.00 93.56 88 ALA A N 1
ATOM 691 C CA . ALA A 1 88 ? -9.329 -6.768 18.447 1.00 93.56 88 ALA A CA 1
ATOM 692 C C . ALA A 1 88 ? -8.476 -7.017 17.184 1.00 93.56 88 ALA A C 1
ATOM 694 O O . ALA A 1 88 ? -7.800 -6.105 16.703 1.00 93.56 88 ALA A O 1
ATOM 695 N N . ALA A 1 89 ? -8.557 -8.219 16.600 1.00 94.56 89 ALA A N 1
ATOM 696 C CA . ALA A 1 89 ? -7.874 -8.547 15.351 1.00 94.56 89 ALA A CA 1
ATOM 697 C C . ALA A 1 89 ? -8.425 -7.747 14.156 1.00 94.56 89 ALA A C 1
ATOM 699 O O . ALA A 1 89 ? -7.661 -7.265 13.324 1.00 94.56 89 ALA A O 1
ATOM 700 N N . GLU A 1 90 ? -9.740 -7.552 14.079 1.00 95.69 90 GLU A N 1
ATOM 701 C CA . GLU A 1 90 ? -10.370 -6.747 13.029 1.00 95.69 90 GLU A CA 1
ATOM 702 C C . GLU A 1 90 ? -10.050 -5.264 13.182 1.00 95.69 90 GLU A C 1
ATOM 704 O O . GLU A 1 90 ? -9.758 -4.600 12.193 1.00 95.69 90 GLU A O 1
ATOM 709 N N . GLN A 1 91 ? -10.030 -4.750 14.413 1.00 95.94 91 GLN A N 1
ATOM 710 C CA . GLN A 1 91 ? -9.580 -3.387 14.681 1.00 95.94 91 GLN A CA 1
ATOM 711 C C . GLN A 1 91 ? -8.130 -3.198 14.221 1.00 95.94 91 GLN A C 1
ATOM 713 O O . GLN A 1 91 ? -7.836 -2.230 13.526 1.00 95.94 91 GLN A O 1
ATOM 718 N N . ALA A 1 92 ? -7.234 -4.141 14.537 1.00 96.81 92 ALA A N 1
ATOM 719 C CA . ALA A 1 92 ? -5.851 -4.105 14.065 1.00 96.81 92 ALA A CA 1
ATOM 720 C C . ALA A 1 92 ? -5.763 -4.109 12.530 1.00 96.81 92 ALA A C 1
ATOM 722 O O . ALA A 1 92 ? -5.023 -3.309 11.958 1.00 96.81 92 ALA A O 1
ATOM 723 N N . PHE A 1 93 ? -6.556 -4.956 11.869 1.00 97.44 93 PHE A N 1
ATOM 724 C CA . PHE A 1 93 ? -6.645 -5.010 10.411 1.00 97.44 93 PHE A CA 1
ATOM 725 C C . PHE A 1 93 ? -7.128 -3.685 9.809 1.00 97.44 93 PHE A C 1
ATOM 727 O O . PHE A 1 93 ? -6.491 -3.173 8.895 1.00 97.44 93 PHE A O 1
ATOM 734 N N . VAL A 1 94 ? -8.194 -3.085 10.349 1.00 97.50 94 VAL A N 1
ATOM 735 C CA . VAL A 1 94 ? -8.741 -1.795 9.889 1.00 97.50 94 VAL A CA 1
ATOM 736 C C . VAL A 1 94 ? -7.746 -0.651 10.100 1.00 97.50 94 VAL A C 1
ATOM 738 O O . VAL A 1 94 ? -7.587 0.190 9.217 1.00 97.50 94 VAL A O 1
ATOM 741 N N . ILE A 1 95 ? -7.035 -0.623 11.231 1.00 97.62 95 ILE A N 1
ATOM 742 C CA . ILE A 1 95 ? -5.975 0.367 11.482 1.00 97.62 95 ILE A CA 1
ATOM 743 C C . ILE A 1 95 ? -4.850 0.211 10.443 1.00 97.62 95 ILE A C 1
ATOM 745 O O . ILE A 1 95 ? -4.379 1.210 9.898 1.00 97.62 95 ILE A O 1
ATOM 749 N N . GLY A 1 96 ? -4.443 -1.024 10.131 1.00 98.00 96 GLY A N 1
ATOM 750 C CA . GLY A 1 96 ? -3.465 -1.306 9.075 1.00 98.00 96 GLY A CA 1
ATOM 751 C C . GLY A 1 96 ? -3.953 -0.872 7.692 1.00 98.00 96 GLY A C 1
ATOM 752 O O . GLY A 1 96 ? -3.230 -0.215 6.947 1.00 98.00 96 GLY A O 1
ATOM 753 N N . TYR A 1 97 ? -5.217 -1.151 7.382 1.00 98.06 97 TYR A N 1
ATOM 754 C CA . TYR A 1 97 ? -5.867 -0.733 6.142 1.00 98.06 97 TYR A CA 1
ATOM 755 C C . TYR A 1 97 ? -5.841 0.790 5.985 1.00 98.06 97 TYR A C 1
ATOM 757 O O . TYR A 1 97 ? -5.451 1.317 4.945 1.00 98.06 97 TYR A O 1
ATOM 765 N N . LEU A 1 98 ? -6.180 1.524 7.047 1.00 98.00 98 LEU A N 1
ATOM 766 C CA . LEU A 1 98 ? -6.126 2.984 7.048 1.00 98.00 98 LEU A CA 1
ATOM 767 C C . LEU A 1 98 ? -4.689 3.515 6.912 1.00 98.00 98 LEU A C 1
ATOM 769 O O . LEU A 1 98 ? -4.479 4.520 6.234 1.00 98.00 98 LEU A O 1
ATOM 773 N N . CYS A 1 99 ? -3.704 2.837 7.512 1.00 98.38 99 CYS A N 1
ATOM 774 C CA . CYS A 1 99 ? -2.280 3.153 7.361 1.00 98.38 99 CYS A CA 1
ATOM 775 C C . CYS A 1 99 ? -1.831 3.059 5.894 1.00 98.38 99 CYS A C 1
ATOM 777 O O . CYS A 1 99 ? -1.176 3.969 5.381 1.00 98.38 99 CYS A O 1
ATOM 779 N N . HIS A 1 100 ? -2.236 2.000 5.188 1.00 97.81 100 HIS A N 1
ATOM 780 C CA . HIS A 1 100 ? -1.985 1.877 3.754 1.00 97.81 100 HIS A CA 1
ATOM 781 C C . HIS A 1 100 ? -2.594 3.043 2.982 1.00 97.81 100 HIS A C 1
ATOM 783 O O . HIS A 1 100 ? -1.878 3.735 2.263 1.00 97.81 100 HIS A O 1
ATOM 789 N N . ILE A 1 101 ? -3.893 3.297 3.170 1.00 97.19 101 ILE A N 1
ATOM 790 C CA . ILE A 1 101 ? -4.606 4.347 2.434 1.00 97.19 101 ILE A CA 1
ATOM 791 C C . ILE A 1 101 ? -3.956 5.712 2.662 1.00 97.19 101 ILE A C 1
ATOM 793 O O . ILE A 1 101 ? -3.715 6.443 1.707 1.00 97.19 101 ILE A O 1
ATOM 797 N N . ALA A 1 102 ? -3.607 6.040 3.906 1.00 97.06 102 ALA A N 1
ATOM 798 C CA . ALA A 1 102 ? -2.904 7.276 4.228 1.00 97.06 102 ALA A CA 1
ATOM 799 C C . ALA A 1 102 ? -1.513 7.345 3.567 1.00 97.06 102 ALA A C 1
ATOM 801 O O . ALA A 1 102 ? -1.125 8.394 3.058 1.00 97.06 102 ALA A O 1
ATOM 802 N N . THR A 1 103 ? -0.771 6.238 3.517 1.00 96.62 103 THR A N 1
ATOM 803 C CA . THR A 1 103 ? 0.519 6.166 2.803 1.00 96.62 103 THR A CA 1
ATOM 804 C C . THR A 1 103 ? 0.352 6.425 1.303 1.00 96.62 103 THR A C 1
ATOM 806 O O . THR A 1 103 ? 1.157 7.127 0.687 1.00 96.62 103 THR A O 1
ATOM 809 N N . ASP A 1 104 ? -0.724 5.913 0.718 1.00 94.12 104 ASP A N 1
ATOM 810 C CA . ASP A 1 104 ? -1.081 6.101 -0.685 1.00 94.12 104 ASP A CA 1
ATOM 811 C C . ASP A 1 104 ? -1.360 7.574 -1.028 1.00 94.12 104 ASP A C 1
ATOM 813 O O . ASP A 1 104 ? -0.934 8.069 -2.074 1.00 94.12 104 ASP A O 1
ATOM 817 N N . GLU A 1 105 ? -2.003 8.313 -0.119 1.00 94.38 105 GLU A N 1
ATOM 818 C CA . GLU A 1 105 ? -2.229 9.760 -0.259 1.00 94.38 105 GLU A CA 1
ATOM 819 C C . GLU A 1 105 ? -0.910 10.538 -0.367 1.00 94.38 105 GLU A C 1
ATOM 821 O O . GLU A 1 105 ? -0.774 11.446 -1.193 1.00 94.38 105 GLU A O 1
ATOM 826 N N . ILE A 1 106 ? 0.086 10.155 0.438 1.00 94.44 106 ILE A N 1
ATOM 827 C CA . ILE A 1 106 ? 1.422 10.762 0.417 1.00 94.44 106 ILE A CA 1
ATOM 828 C C . ILE A 1 106 ? 2.162 10.379 -0.863 1.00 94.44 106 ILE A C 1
ATOM 830 O O . ILE A 1 106 ? 2.712 11.252 -1.533 1.00 94.44 106 ILE A O 1
ATOM 834 N N . THR A 1 107 ? 2.093 9.108 -1.259 1.00 91.31 107 THR A N 1
ATOM 835 C CA . THR A 1 107 ? 2.669 8.603 -2.515 1.00 91.31 107 THR A CA 1
ATOM 836 C C . THR A 1 107 ? 2.127 9.355 -3.727 1.00 91.31 107 THR A C 1
ATOM 838 O O . THR A 1 107 ? 2.899 9.799 -4.579 1.00 91.31 107 THR A O 1
ATOM 841 N N . ALA A 1 108 ? 0.812 9.565 -3.793 1.00 89.31 108 ALA A N 1
ATOM 842 C CA . ALA A 1 108 ? 0.177 10.291 -4.885 1.00 89.31 108 ALA A CA 1
ATOM 843 C C . ALA A 1 108 ? 0.638 11.752 -4.959 1.00 89.31 108 ALA A C 1
ATOM 845 O O . ALA A 1 108 ? 0.948 12.248 -6.045 1.00 89.31 108 ALA A O 1
ATOM 846 N N . ARG A 1 109 ? 0.753 12.426 -3.810 1.00 88.44 109 ARG A N 1
ATOM 847 C CA . ARG A 1 109 ? 1.252 13.803 -3.750 1.00 88.44 109 ARG A CA 1
ATOM 848 C C . ARG A 1 109 ? 2.721 13.901 -4.166 1.00 88.44 109 ARG A C 1
ATOM 850 O O . ARG A 1 109 ? 3.069 14.794 -4.937 1.00 88.44 109 ARG A O 1
ATOM 857 N N . SER A 1 110 ? 3.570 12.974 -3.722 1.00 87.81 110 SER A N 1
ATOM 858 C CA . SER A 1 110 ? 4.971 12.909 -4.155 1.00 87.81 110 SER A CA 1
ATOM 859 C C . SER A 1 110 ? 5.079 12.665 -5.661 1.00 87.81 110 SER A C 1
ATOM 861 O O . SER A 1 110 ? 5.824 13.363 -6.347 1.00 87.81 110 SER A O 1
ATOM 863 N N . ALA A 1 111 ? 4.272 11.754 -6.210 1.00 86.38 111 ALA A N 1
ATOM 864 C CA . ALA A 1 111 ? 4.222 11.509 -7.648 1.00 86.38 111 ALA A CA 1
ATOM 865 C C . ALA A 1 111 ? 3.781 12.754 -8.441 1.00 86.38 111 ALA A C 1
ATOM 867 O O . ALA A 1 111 ? 4.333 13.034 -9.505 1.00 86.38 111 ALA A O 1
ATOM 868 N N . GLN A 1 112 ? 2.817 13.528 -7.932 1.00 84.94 112 GLN A N 1
ATOM 869 C CA . GLN A 1 112 ? 2.385 14.780 -8.557 1.00 84.94 112 GLN A CA 1
ATOM 870 C C . GLN A 1 112 ? 3.482 15.852 -8.525 1.00 84.94 112 GLN A C 1
ATOM 872 O O . GLN A 1 112 ? 3.679 16.552 -9.523 1.00 84.94 112 GLN A O 1
ATOM 877 N N . ALA A 1 113 ? 4.219 15.964 -7.418 1.00 85.00 113 ALA A N 1
ATOM 878 C CA . ALA A 1 113 ? 5.346 16.885 -7.302 1.00 85.00 113 ALA A CA 1
ATOM 879 C C . ALA A 1 113 ? 6.445 16.551 -8.324 1.00 85.00 113 ALA A C 1
ATOM 881 O O . ALA A 1 113 ? 6.864 17.436 -9.071 1.00 85.00 113 ALA A O 1
ATOM 882 N N . ILE A 1 114 ? 6.820 15.271 -8.435 1.00 84.19 114 ILE A N 1
ATOM 883 C CA . ILE A 1 114 ? 7.796 14.787 -9.426 1.00 84.19 114 ILE A CA 1
ATOM 884 C C . ILE A 1 114 ? 7.315 15.105 -10.845 1.00 84.19 114 ILE A C 1
ATOM 886 O O . ILE A 1 114 ? 8.026 15.749 -11.610 1.00 84.19 114 ILE A O 1
ATOM 890 N N . ARG A 1 115 ? 6.067 14.752 -11.191 1.00 83.88 115 ARG A N 1
ATOM 891 C CA . ARG A 1 115 ? 5.491 15.044 -12.519 1.00 83.88 115 ARG A CA 1
ATOM 892 C C . ARG A 1 115 ? 5.521 16.531 -12.859 1.00 83.88 115 ARG A C 1
ATOM 894 O O . ARG A 1 115 ? 5.818 16.893 -13.995 1.00 83.88 115 ARG A O 1
ATOM 901 N N . SER A 1 116 ? 5.218 17.385 -11.886 1.00 84.06 116 SER A N 1
ATOM 902 C CA . SER A 1 116 ? 5.211 18.836 -12.081 1.00 84.06 116 SER A CA 1
ATOM 903 C C . SER A 1 116 ? 6.620 19.360 -12.363 1.00 84.06 116 SER A C 1
ATOM 905 O O . SER A 1 116 ? 6.791 20.149 -13.288 1.00 84.06 116 SER A O 1
ATOM 907 N N . GLN A 1 117 ? 7.633 18.864 -11.647 1.00 81.62 117 GLN A N 1
ATOM 908 C CA . GLN A 1 117 ? 9.042 19.199 -11.889 1.00 81.62 117 GLN A CA 1
ATOM 909 C C . GLN A 1 117 ? 9.528 18.689 -13.256 1.00 81.62 117 GLN A C 1
ATOM 911 O O . GLN A 1 117 ? 10.271 19.384 -13.947 1.00 81.62 117 GLN A O 1
ATOM 916 N N . SER A 1 118 ? 9.059 17.516 -13.688 1.00 79.75 118 SER A N 1
ATOM 917 C CA . SER A 1 118 ? 9.434 16.910 -14.972 1.00 79.75 118 SER A CA 1
ATOM 918 C C . SER A 1 118 ? 8.709 17.488 -16.188 1.00 79.75 118 SER A C 1
ATOM 920 O O . SER A 1 118 ? 9.177 17.288 -17.302 1.00 79.75 118 SER A O 1
ATOM 922 N N . SER A 1 119 ? 7.605 18.223 -16.019 1.00 75.31 119 SER A N 1
ATOM 923 C CA . SER A 1 119 ? 6.829 18.803 -17.132 1.00 75.31 119 SER A CA 1
ATOM 924 C C . SER A 1 119 ? 7.607 19.796 -18.016 1.00 75.31 119 SER A C 1
ATOM 926 O O . SER A 1 119 ? 7.193 20.068 -19.142 1.00 75.31 119 SER A O 1
ATOM 928 N N . GLY A 1 120 ? 8.753 20.300 -17.541 1.00 71.25 120 GLY A N 1
ATOM 929 C CA . GLY A 1 120 ? 9.699 21.104 -18.326 1.00 71.25 120 GLY A CA 1
ATOM 930 C C . GLY A 1 120 ? 10.795 20.301 -19.043 1.00 71.25 120 GLY A C 1
ATOM 931 O O . GLY A 1 120 ? 11.533 20.868 -19.848 1.00 71.25 120 GLY A O 1
ATOM 932 N N . SER A 1 121 ? 10.921 19.000 -18.763 1.00 73.38 121 SER A N 1
ATOM 933 C CA . SER A 1 121 ? 11.905 18.101 -19.373 1.00 73.38 121 SER A CA 1
ATOM 934 C C . SER A 1 121 ? 11.329 17.414 -20.614 1.00 73.38 121 SER A C 1
ATOM 936 O O . SER A 1 121 ? 10.148 17.082 -20.670 1.00 73.38 121 SER A O 1
ATOM 938 N N . ARG A 1 122 ? 12.172 17.170 -21.627 1.00 73.56 122 ARG A N 1
ATOM 939 C CA . ARG A 1 122 ? 11.821 16.317 -22.781 1.00 73.56 122 ARG A CA 1
ATOM 940 C C . ARG A 1 122 ? 11.926 14.822 -22.467 1.00 73.56 122 ARG A C 1
ATOM 942 O O . ARG A 1 122 ? 11.610 14.010 -23.332 1.00 73.56 122 ARG A O 1
ATOM 949 N N . GLU A 1 123 ? 12.409 14.457 -21.283 1.00 75.88 123 GLU A N 1
ATOM 950 C CA . GLU A 1 123 ? 12.545 13.059 -20.886 1.00 75.88 123 GLU A CA 1
ATOM 951 C C . GLU A 1 123 ? 11.186 12.453 -20.530 1.00 75.88 123 GLU A C 1
ATOM 953 O O . GLU A 1 123 ? 10.423 12.991 -19.727 1.00 75.88 123 GLU A O 1
ATOM 958 N N . THR A 1 124 ? 10.888 11.307 -21.135 1.00 82.50 124 THR A N 1
ATOM 959 C CA . THR A 1 124 ? 9.709 10.510 -20.806 1.00 82.50 124 THR A CA 1
ATOM 960 C C . THR A 1 124 ? 9.866 9.932 -19.402 1.00 82.50 124 THR A C 1
ATOM 962 O O . THR A 1 124 ? 10.902 9.345 -19.088 1.00 82.50 124 THR A O 1
ATOM 965 N N . LEU A 1 125 ? 8.837 10.065 -18.561 1.00 85.62 125 LEU A N 1
ATOM 966 C CA . LEU A 1 125 ? 8.835 9.420 -17.248 1.00 85.62 125 LEU A CA 1
ATOM 967 C C . LEU A 1 125 ? 8.870 7.892 -17.408 1.00 85.62 125 LEU A C 1
ATOM 969 O O . LEU A 1 125 ? 8.135 7.368 -18.252 1.00 85.62 125 LEU A O 1
ATOM 973 N N . PRO A 1 126 ? 9.673 7.181 -16.597 1.00 89.88 126 PRO A N 1
ATOM 974 C CA . PRO A 1 126 ? 9.721 5.729 -16.649 1.00 89.88 126 PRO A CA 1
ATOM 975 C C . PRO A 1 126 ? 8.391 5.115 -16.203 1.00 89.88 126 PRO A C 1
ATOM 977 O O . PRO A 1 126 ? 7.590 5.731 -15.489 1.00 89.88 126 PRO A O 1
ATOM 980 N N . ASN A 1 127 ? 8.163 3.867 -16.605 1.00 90.50 127 ASN A N 1
ATOM 981 C CA . ASN A 1 127 ? 7.038 3.075 -16.145 1.00 90.50 127 ASN A CA 1
ATOM 982 C C . ASN A 1 127 ? 7.023 2.984 -14.609 1.00 90.50 127 ASN A C 1
ATOM 984 O O . ASN A 1 127 ? 8.042 2.718 -13.972 1.00 90.50 127 ASN A O 1
ATOM 988 N N . VAL A 1 128 ? 5.840 3.159 -14.012 1.00 88.81 128 VAL A N 1
ATOM 989 C CA . VAL A 1 128 ? 5.656 3.096 -12.555 1.00 88.81 128 VAL A CA 1
ATOM 990 C C . VAL A 1 128 ? 6.150 1.782 -11.956 1.00 88.81 128 VAL A C 1
ATOM 992 O O . VAL A 1 128 ? 6.752 1.796 -10.893 1.00 88.81 128 VAL A O 1
ATOM 995 N N . ASP A 1 129 ? 5.976 0.656 -12.643 1.00 92.50 129 ASP A N 1
ATOM 996 C CA . ASP A 1 129 ? 6.409 -0.641 -12.133 1.00 92.50 129 ASP A CA 1
ATOM 997 C C . ASP A 1 129 ? 7.943 -0.754 -12.095 1.00 92.50 129 ASP A C 1
ATOM 999 O O . ASP A 1 129 ? 8.476 -1.394 -11.191 1.00 92.50 129 ASP A O 1
ATOM 1003 N N . ALA A 1 130 ? 8.668 -0.065 -12.987 1.00 93.81 130 ALA A N 1
ATOM 1004 C CA . ALA A 1 130 ? 10.127 0.038 -12.912 1.00 93.81 130 ALA A CA 1
ATOM 1005 C C . ALA A 1 130 ? 10.570 0.881 -11.706 1.00 93.81 130 ALA A C 1
ATOM 1007 O O . ALA A 1 130 ? 11.454 0.469 -10.958 1.00 93.81 130 ALA A O 1
ATOM 1008 N N . ILE A 1 131 ? 9.886 2.003 -11.455 1.00 92.31 131 ILE A N 1
ATOM 1009 C CA . ILE A 1 131 ? 10.122 2.853 -10.279 1.00 92.31 131 ILE A CA 1
ATOM 1010 C C . ILE A 1 131 ? 9.914 2.054 -8.987 1.00 92.31 131 ILE A C 1
ATOM 1012 O O . ILE A 1 131 ? 10.790 2.038 -8.124 1.00 92.31 131 ILE A O 1
ATOM 1016 N N . LEU A 1 132 ? 8.783 1.356 -8.866 1.00 90.25 132 LEU A N 1
ATOM 1017 C CA . LEU A 1 132 ? 8.446 0.560 -7.681 1.00 90.25 132 LEU A CA 1
ATOM 1018 C C . LEU A 1 132 ? 9.443 -0.587 -7.474 1.00 90.25 132 LEU A C 1
ATOM 1020 O O . LEU A 1 132 ? 9.919 -0.790 -6.360 1.00 90.25 132 LEU A O 1
ATOM 1024 N N . THR A 1 133 ? 9.838 -1.265 -8.556 1.00 91.94 133 THR A N 1
ATOM 1025 C CA . THR A 1 133 ? 10.857 -2.327 -8.530 1.00 91.94 133 THR A CA 1
ATOM 1026 C C . THR A 1 133 ? 12.192 -1.833 -7.961 1.00 91.94 133 THR A C 1
ATOM 1028 O O . THR A 1 133 ? 12.882 -2.571 -7.259 1.00 91.94 133 THR A O 1
ATOM 1031 N N . THR A 1 134 ? 12.558 -0.581 -8.235 1.00 93.12 134 THR A N 1
ATOM 1032 C CA . THR A 1 134 ? 13.750 0.067 -7.678 1.00 93.12 134 THR A CA 1
ATOM 1033 C C . THR A 1 134 ? 13.543 0.559 -6.237 1.00 93.12 134 THR A C 1
ATOM 1035 O O . THR A 1 134 ? 14.472 0.503 -5.428 1.00 93.12 134 THR A O 1
ATOM 1038 N N . MET A 1 135 ? 12.356 1.076 -5.906 1.00 92.19 135 MET A N 1
ATOM 1039 C CA . MET A 1 135 ? 12.040 1.632 -4.582 1.00 92.19 135 MET A CA 1
ATOM 1040 C C . MET A 1 135 ? 11.934 0.558 -3.499 1.00 92.19 135 MET A C 1
ATOM 1042 O O . MET A 1 135 ? 12.465 0.754 -2.405 1.00 92.19 135 MET A O 1
ATOM 1046 N N . ASP A 1 136 ? 11.277 -0.564 -3.793 1.00 90.88 136 ASP A N 1
ATOM 1047 C CA . ASP A 1 136 ? 10.930 -1.588 -2.802 1.00 90.88 136 ASP A CA 1
ATOM 1048 C C . ASP A 1 136 ? 12.150 -2.124 -2.027 1.00 90.88 136 ASP A C 1
ATOM 1050 O O . ASP A 1 136 ? 12.122 -2.071 -0.794 1.00 90.88 136 ASP A O 1
ATOM 1054 N N . PRO A 1 137 ? 13.260 -2.552 -2.670 1.00 92.50 137 PRO A N 1
ATOM 1055 C CA . PRO A 1 137 ? 14.454 -3.000 -1.946 1.00 92.50 137 PRO A CA 1
ATOM 1056 C C . PRO A 1 137 ? 15.071 -1.922 -1.055 1.00 92.50 137 PRO A C 1
ATOM 1058 O O . PRO A 1 137 ? 15.618 -2.224 0.004 1.00 92.50 137 PRO A O 1
ATOM 1061 N N . ARG A 1 138 ? 14.997 -0.652 -1.477 1.00 95.12 138 ARG A N 1
ATOM 1062 C CA . ARG A 1 138 ? 15.569 0.478 -0.731 1.00 95.12 138 ARG A CA 1
ATOM 1063 C C . ARG A 1 138 ? 14.756 0.756 0.526 1.00 95.12 138 ARG A C 1
ATOM 1065 O O . ARG A 1 138 ? 15.343 0.886 1.594 1.00 95.12 138 ARG A O 1
ATOM 1072 N N . PHE A 1 139 ? 13.427 0.750 0.428 1.00 94.44 139 PHE A N 1
ATOM 1073 C CA . PHE A 1 139 ? 12.565 0.809 1.609 1.00 94.44 139 PHE A CA 1
ATOM 1074 C C . PHE A 1 139 ? 12.755 -0.404 2.510 1.00 94.44 139 PHE A C 1
ATOM 1076 O O . PHE A 1 139 ? 12.851 -0.253 3.725 1.00 94.44 139 PHE A O 1
ATOM 1083 N N . TRP A 1 140 ? 12.858 -1.602 1.937 1.00 94.88 140 TRP A N 1
ATOM 1084 C CA . TRP A 1 140 ? 13.067 -2.812 2.722 1.00 94.88 140 TRP A CA 1
ATOM 1085 C C . TRP A 1 140 ? 14.374 -2.782 3.513 1.00 94.88 140 TRP A C 1
ATOM 1087 O O . TRP A 1 140 ? 14.392 -3.153 4.685 1.00 94.88 140 TRP A O 1
ATOM 1097 N N . ALA A 1 141 ? 15.448 -2.249 2.927 1.00 95.44 141 ALA A N 1
ATOM 1098 C CA . ALA A 1 141 ? 16.715 -2.024 3.622 1.00 95.44 141 ALA A CA 1
ATOM 1099 C C . ALA A 1 141 ? 16.606 -1.023 4.789 1.00 95.44 141 ALA A C 1
ATOM 1101 O O . ALA A 1 141 ? 17.464 -1.017 5.668 1.00 95.44 141 ALA A O 1
ATOM 1102 N N . MET A 1 142 ? 15.555 -0.198 4.824 1.00 96.31 142 MET A N 1
ATOM 1103 C CA . MET A 1 142 ? 15.261 0.714 5.932 1.00 96.31 142 MET A CA 1
ATOM 1104 C C . MET A 1 142 ? 14.423 0.058 7.043 1.00 96.31 142 MET A C 1
ATOM 1106 O O . MET A 1 142 ? 14.160 0.712 8.053 1.00 96.31 142 MET A O 1
ATOM 1110 N N . THR A 1 143 ? 13.974 -1.195 6.909 1.00 95.69 143 THR A N 1
ATOM 1111 C CA . THR A 1 143 ? 13.282 -1.901 8.009 1.00 95.69 143 THR A CA 1
ATOM 1112 C C . THR A 1 143 ? 14.163 -1.996 9.258 1.00 95.69 143 THR A C 1
ATOM 1114 O O . THR A 1 143 ? 15.385 -2.094 9.166 1.00 95.69 143 THR A O 1
ATOM 1117 N N . ARG A 1 144 ? 13.553 -1.950 10.451 1.00 95.56 144 ARG A N 1
ATOM 1118 C CA . ARG A 1 144 ? 14.288 -2.148 11.717 1.00 95.56 144 ARG A CA 1
ATOM 1119 C C . ARG A 1 144 ? 14.434 -3.628 12.048 1.00 95.56 144 ARG A C 1
ATOM 1121 O O . ARG A 1 144 ? 15.464 -4.018 12.587 1.00 95.56 144 ARG A O 1
ATOM 1128 N N . ASP A 1 145 ? 13.415 -4.426 11.736 1.00 94.69 145 ASP A N 1
ATOM 1129 C CA . ASP A 1 145 ? 13.391 -5.866 11.991 1.00 94.69 145 ASP A CA 1
ATOM 1130 C C . ASP A 1 145 ? 12.614 -6.622 10.897 1.00 94.69 145 ASP A C 1
ATOM 1132 O O . ASP A 1 145 ? 11.476 -7.057 11.084 1.00 94.69 145 ASP A O 1
ATOM 1136 N N . SER A 1 146 ? 13.232 -6.795 9.725 1.00 94.56 146 SER A N 1
ATOM 1137 C CA . SER A 1 146 ? 12.625 -7.521 8.598 1.00 94.56 146 SER A CA 1
ATOM 1138 C C . SER A 1 146 ? 12.211 -8.954 8.956 1.00 94.56 146 SER A C 1
ATOM 1140 O O . SER A 1 146 ? 11.139 -9.410 8.550 1.00 94.56 146 SER A O 1
ATOM 1142 N N . ALA A 1 147 ? 13.017 -9.659 9.755 1.00 95.19 147 ALA A N 1
ATOM 1143 C CA . ALA A 1 147 ? 12.719 -11.018 10.200 1.00 95.19 147 ALA A CA 1
ATOM 1144 C C . ALA A 1 147 ? 11.489 -11.058 11.121 1.00 95.19 147 ALA A C 1
ATOM 1146 O O . ALA A 1 147 ? 10.618 -11.918 10.951 1.00 95.19 147 ALA A O 1
ATOM 1147 N N . GLY A 1 148 ? 11.384 -10.111 12.056 1.00 95.62 148 GLY A N 1
ATOM 1148 C CA . GLY A 1 148 ? 10.218 -9.941 12.916 1.00 95.62 148 GLY A CA 1
ATOM 1149 C C . GLY A 1 148 ? 8.951 -9.605 12.133 1.00 95.62 148 GLY A C 1
ATOM 1150 O O . GLY A 1 148 ? 7.908 -10.211 12.389 1.00 95.62 148 GLY A O 1
ATOM 1151 N N . LEU A 1 149 ? 9.033 -8.725 11.127 1.00 95.38 149 LEU A N 1
ATOM 1152 C CA . LEU A 1 149 ? 7.897 -8.405 10.249 1.00 95.38 149 LEU A CA 1
ATOM 1153 C C . LEU A 1 149 ? 7.404 -9.638 9.483 1.00 95.38 149 LEU A C 1
ATOM 1155 O O . LEU A 1 149 ? 6.204 -9.914 9.466 1.00 95.38 149 LEU A O 1
ATOM 1159 N N . VAL A 1 150 ? 8.319 -10.417 8.899 1.00 95.94 150 VAL A N 1
ATOM 1160 C CA . VAL A 1 150 ? 7.984 -11.668 8.199 1.00 95.94 150 VAL A CA 1
ATOM 1161 C C . VAL A 1 150 ? 7.369 -12.688 9.160 1.00 95.94 150 VAL A C 1
ATOM 1163 O O . VAL A 1 150 ? 6.362 -13.319 8.836 1.00 95.94 150 VAL A O 1
ATOM 1166 N N . GLN A 1 151 ? 7.932 -12.857 10.360 1.00 96.31 151 GLN A N 1
ATOM 1167 C CA . GLN A 1 151 ? 7.372 -13.766 11.360 1.00 96.31 151 GLN A CA 1
ATOM 1168 C C . GLN A 1 151 ? 5.966 -13.332 11.794 1.00 96.31 151 GLN A C 1
ATOM 1170 O O . GLN A 1 151 ? 5.086 -14.182 11.940 1.00 96.31 151 GLN A O 1
ATOM 1175 N N . ALA A 1 152 ? 5.749 -12.031 11.992 1.00 96.00 152 ALA A N 1
ATOM 1176 C CA . ALA A 1 152 ? 4.449 -11.485 12.348 1.00 96.00 152 ALA A CA 1
ATOM 1177 C C . ALA A 1 152 ? 3.428 -11.719 11.227 1.00 96.00 152 ALA A C 1
ATOM 1179 O O . ALA A 1 152 ? 2.355 -12.251 11.501 1.00 96.00 152 ALA A O 1
ATOM 1180 N N . LEU A 1 153 ? 3.772 -11.413 9.970 1.00 95.81 153 LEU A N 1
ATOM 1181 C CA . LEU A 1 153 ? 2.914 -11.675 8.808 1.00 95.81 153 LEU A CA 1
ATOM 1182 C C . LEU A 1 153 ? 2.541 -13.157 8.683 1.00 95.81 153 LEU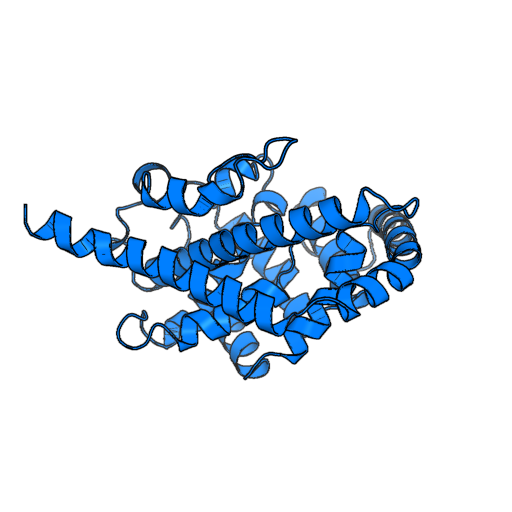 A C 1
ATOM 1184 O O . LEU A 1 153 ? 1.376 -13.469 8.467 1.00 95.81 153 LEU A O 1
ATOM 1188 N N . ASN A 1 154 ? 3.484 -14.072 8.920 1.00 95.25 154 ASN A N 1
ATOM 1189 C CA . ASN A 1 154 ? 3.215 -15.516 8.911 1.00 95.25 154 ASN A CA 1
ATOM 1190 C C . ASN A 1 154 ? 2.240 -15.988 9.999 1.00 95.25 154 ASN A C 1
ATOM 1192 O O . ASN A 1 154 ? 1.698 -17.089 9.913 1.00 95.25 154 ASN A O 1
ATOM 1196 N N . ARG A 1 155 ? 2.022 -15.170 11.031 1.00 94.50 155 ARG A N 1
ATOM 1197 C CA . ARG A 1 155 ? 1.058 -15.408 12.112 1.00 94.50 155 ARG A CA 1
ATOM 1198 C C . ARG A 1 155 ? -0.182 -14.523 11.991 1.00 94.50 155 ARG A C 1
ATOM 1200 O O . ARG A 1 155 ? -1.019 -14.539 12.892 1.00 94.50 155 ARG A O 1
ATOM 1207 N N . ALA A 1 156 ? -0.294 -13.733 10.923 1.00 95.06 156 ALA A N 1
ATOM 1208 C CA . ALA A 1 156 ? -1.404 -12.818 10.735 1.00 95.06 156 ALA A CA 1
ATOM 1209 C C . ALA A 1 156 ? -2.724 -13.588 10.702 1.00 95.06 156 ALA A C 1
ATOM 1211 O O . ALA A 1 156 ? -2.896 -14.547 9.946 1.00 95.06 156 ALA A O 1
ATOM 1212 N N . SER A 1 157 ? -3.683 -13.129 11.501 1.00 93.38 157 SER A N 1
ATOM 1213 C CA . SER A 1 157 ? -5.073 -13.490 11.254 1.00 93.38 157 SER A CA 1
ATOM 1214 C C . SER A 1 157 ? -5.548 -12.687 10.050 1.00 93.38 157 SER A C 1
ATOM 1216 O O . SER A 1 157 ? -5.229 -11.507 9.934 1.00 93.38 157 SER A O 1
ATOM 1218 N N . ILE A 1 158 ? -6.303 -13.317 9.154 1.00 92.62 158 ILE A N 1
ATOM 1219 C CA . ILE A 1 158 ? -6.940 -12.652 8.015 1.00 92.62 158 ILE A CA 1
ATOM 1220 C C . ILE A 1 158 ? -8.424 -12.560 8.363 1.00 92.62 158 ILE A C 1
ATOM 1222 O O . ILE A 1 158 ? -9.131 -13.557 8.179 1.00 92.62 158 ILE A O 1
ATOM 1226 N N . PRO A 1 159 ? -8.896 -11.437 8.937 1.00 88.06 159 PRO A N 1
ATOM 1227 C CA . PRO A 1 159 ? -10.273 -11.349 9.383 1.00 88.06 159 PRO A CA 1
ATOM 1228 C C . PRO A 1 159 ? -11.186 -11.333 8.163 1.00 88.06 159 PRO A C 1
ATOM 1230 O O . PRO A 1 159 ? -11.032 -10.504 7.265 1.00 88.06 159 PRO A O 1
ATOM 1233 N N . ASP A 1 160 ? -12.122 -12.272 8.118 1.00 80.06 160 ASP A N 1
ATOM 1234 C CA . ASP A 1 160 ? -13.120 -12.298 7.060 1.00 80.06 160 ASP A CA 1
ATOM 1235 C C . ASP A 1 160 ? -14.139 -11.184 7.319 1.00 80.06 160 ASP A C 1
ATOM 1237 O O . ASP A 1 160 ? -14.655 -11.053 8.428 1.00 80.06 160 ASP A O 1
ATOM 1241 N N . ARG A 1 161 ? -14.436 -10.382 6.294 1.00 85.88 161 ARG A N 1
ATOM 1242 C CA . ARG A 1 161 ? -15.501 -9.365 6.312 1.00 85.88 161 ARG A CA 1
ATOM 1243 C C . ARG A 1 161 ? -15.362 -8.219 7.320 1.00 85.88 161 ARG A C 1
ATOM 1245 O O . ARG A 1 161 ? -16.360 -7.553 7.578 1.00 85.88 161 ARG A O 1
ATOM 1252 N N . ALA A 1 162 ? -14.173 -7.918 7.850 1.00 94.19 162 ALA A N 1
ATOM 1253 C CA . ALA A 1 162 ? -13.980 -6.674 8.616 1.00 94.19 162 ALA A CA 1
ATOM 1254 C C . ALA A 1 162 ? -14.472 -5.449 7.811 1.00 94.19 162 ALA A C 1
ATOM 1256 O O . ALA A 1 162 ? -15.190 -4.597 8.340 1.00 94.19 162 ALA A O 1
ATOM 1257 N N . PHE A 1 163 ? -14.177 -5.443 6.506 1.00 96.44 163 PHE A N 1
ATOM 1258 C CA . PHE A 1 163 ? -14.846 -4.608 5.513 1.00 96.44 163 PHE A CA 1
ATOM 1259 C C . PHE A 1 163 ? -15.930 -5.400 4.773 1.00 96.44 163 PHE A C 1
ATOM 1261 O O . PHE A 1 163 ? -15.737 -6.567 4.425 1.00 96.44 163 PHE A O 1
ATOM 1268 N N . VAL A 1 164 ? -17.057 -4.755 4.468 1.00 95.00 164 VAL A N 1
ATOM 1269 C CA . VAL A 1 164 ? -18.221 -5.403 3.828 1.00 95.00 164 VAL A CA 1
ATOM 1270 C C . VAL A 1 164 ? -17.938 -5.913 2.412 1.00 95.00 164 VAL A C 1
ATOM 1272 O O . VAL A 1 164 ? -18.621 -6.816 1.937 1.00 95.00 164 VAL A O 1
ATOM 1275 N N . PHE A 1 165 ? -16.923 -5.355 1.752 1.00 92.56 165 PHE A N 1
ATOM 1276 C CA . PHE A 1 165 ? -16.527 -5.686 0.383 1.00 92.56 165 PHE A CA 1
ATOM 1277 C C . PHE A 1 165 ? -15.351 -6.670 0.300 1.00 92.56 165 PHE A C 1
ATOM 1279 O O . PHE A 1 165 ? -15.012 -7.124 -0.790 1.00 92.56 165 PHE A O 1
ATOM 1286 N N . THR A 1 166 ? -14.686 -6.991 1.417 1.00 86.88 166 THR A N 1
ATOM 1287 C CA . THR A 1 166 ? -13.538 -7.907 1.387 1.00 86.88 166 THR A CA 1
ATOM 1288 C C . THR A 1 166 ? -14.001 -9.352 1.461 1.00 86.88 166 THR A C 1
ATOM 1290 O O . THR A 1 166 ? -14.513 -9.796 2.490 1.00 86.88 166 THR A O 1
ATOM 1293 N N . GLU A 1 167 ? -13.765 -10.106 0.391 1.00 89.62 167 GLU A N 1
ATOM 1294 C CA . GLU A 1 167 ? -13.992 -11.546 0.377 1.00 89.62 167 GLU A CA 1
ATOM 1295 C C . GLU A 1 167 ? -12.765 -12.300 0.902 1.00 89.62 167 GLU A C 1
ATOM 1297 O O . GLU A 1 167 ? -11.656 -12.166 0.372 1.00 89.62 167 GLU A O 1
ATOM 1302 N N . GLY A 1 168 ? -12.950 -13.157 1.913 1.00 91.62 168 GLY A N 1
ATOM 1303 C CA . GLY A 1 168 ? -11.840 -13.876 2.541 1.00 91.62 168 GLY A CA 1
ATOM 1304 C C . GLY A 1 168 ? -11.009 -14.734 1.580 1.00 91.62 168 GLY A C 1
ATOM 1305 O O . GLY A 1 168 ? -9.819 -14.942 1.814 1.00 91.62 168 GLY A O 1
ATOM 1306 N N . HIS A 1 169 ? -11.590 -15.229 0.482 1.00 92.00 169 HIS A N 1
ATOM 1307 C CA . HIS A 1 169 ? -10.839 -15.999 -0.511 1.00 92.00 169 HIS A CA 1
ATOM 1308 C C . HIS A 1 169 ? -9.874 -15.115 -1.328 1.00 92.00 169 HIS A C 1
ATOM 1310 O O . HIS A 1 169 ? -8.734 -15.527 -1.546 1.00 92.00 169 HIS A O 1
ATOM 1316 N N . CYS A 1 170 ? -10.276 -13.887 -1.676 1.00 93.50 170 CYS A N 1
ATOM 1317 C CA . CYS A 1 170 ? -9.431 -12.898 -2.350 1.00 93.50 170 CYS A CA 1
ATOM 1318 C C . CYS A 1 170 ? -8.293 -12.416 -1.436 1.00 93.50 170 CYS A C 1
ATOM 1320 O O . CYS A 1 170 ? -7.137 -12.383 -1.857 1.00 93.50 170 CYS A O 1
ATOM 1322 N N . LEU A 1 171 ? -8.579 -12.151 -0.154 1.00 94.88 171 LEU A N 1
ATOM 1323 C CA . LEU A 1 171 ? -7.545 -11.803 0.831 1.00 94.88 171 LEU A CA 1
ATOM 1324 C C . LEU A 1 171 ? -6.516 -12.930 1.011 1.00 94.88 171 LEU A C 1
ATOM 1326 O O . LEU A 1 171 ? -5.312 -12.682 1.052 1.00 94.88 171 LEU A O 1
ATOM 1330 N N . ARG A 1 172 ? -6.965 -14.190 1.070 1.00 94.75 172 ARG A N 1
ATOM 1331 C CA . ARG A 1 172 ? -6.059 -15.348 1.149 1.00 94.75 172 ARG A CA 1
ATOM 1332 C C . ARG A 1 172 ? -5.210 -15.516 -0.109 1.00 94.75 172 ARG A C 1
ATOM 1334 O O . ARG A 1 172 ? -4.050 -15.907 0.004 1.00 94.75 172 ARG A O 1
ATOM 1341 N N . ALA A 1 173 ? -5.764 -15.253 -1.290 1.00 94.25 173 ALA A N 1
ATOM 1342 C CA . ALA A 1 173 ? -4.999 -15.283 -2.532 1.00 94.25 173 ALA A CA 1
ATOM 1343 C C . ALA A 1 173 ? -3.923 -14.196 -2.543 1.00 94.25 173 ALA A C 1
ATOM 1345 O O . ALA A 1 173 ? -2.754 -14.503 -2.766 1.00 94.25 173 ALA A O 1
ATOM 1346 N N . MET A 1 174 ? -4.297 -12.964 -2.194 1.00 94.88 174 MET A N 1
ATOM 1347 C CA . MET A 1 174 ? -3.362 -11.856 -2.037 1.00 94.88 174 MET A CA 1
ATOM 1348 C C . MET A 1 174 ? -2.226 -12.208 -1.071 1.00 94.88 174 MET A C 1
ATOM 1350 O O . MET A 1 174 ? -1.059 -12.062 -1.422 1.00 94.88 174 MET A O 1
ATOM 1354 N N . TYR A 1 175 ? -2.549 -12.748 0.108 1.00 95.06 175 TYR A N 1
ATOM 1355 C CA . TYR A 1 175 ? -1.551 -13.208 1.074 1.00 95.06 175 TYR A CA 1
ATOM 1356 C C . TYR A 1 175 ? -0.549 -14.186 0.441 1.00 95.06 175 TYR A C 1
ATOM 1358 O O . TYR A 1 175 ? 0.661 -13.984 0.519 1.00 95.06 175 TYR A O 1
ATOM 1366 N N . LYS A 1 176 ? -1.045 -15.229 -0.236 1.00 94.56 176 LYS A N 1
ATOM 1367 C CA . LYS A 1 176 ? -0.198 -16.264 -0.850 1.00 94.56 176 LYS A CA 1
ATOM 1368 C C . LYS A 1 176 ? 0.653 -15.748 -2.013 1.00 94.56 176 LYS A C 1
ATOM 1370 O O . LYS A 1 176 ? 1.692 -16.333 -2.295 1.00 94.56 176 LYS A O 1
ATOM 1375 N N . VAL A 1 177 ? 0.221 -14.686 -2.688 1.00 94.62 177 VAL A N 1
ATOM 1376 C CA . VAL A 1 177 ? 0.963 -14.073 -3.796 1.00 94.62 177 VAL A CA 1
ATOM 1377 C C . VAL A 1 177 ? 2.034 -13.106 -3.286 1.00 94.62 177 VAL A C 1
ATOM 1379 O O . VAL A 1 177 ? 3.163 -13.130 -3.774 1.00 94.62 177 VAL A O 1
ATOM 1382 N N . VAL A 1 178 ? 1.687 -12.274 -2.303 1.00 94.31 178 VAL A N 1
ATOM 1383 C CA . VAL A 1 178 ? 2.496 -11.123 -1.877 1.00 94.31 178 VAL A CA 1
ATOM 1384 C C . VAL A 1 178 ? 3.517 -11.486 -0.799 1.00 94.31 178 VAL A C 1
ATOM 1386 O O . VAL A 1 178 ? 4.653 -11.020 -0.858 1.00 94.31 178 VAL A O 1
ATOM 1389 N N . VAL A 1 179 ? 3.167 -12.341 0.171 1.00 93.69 179 VAL A N 1
ATOM 1390 C CA . VAL A 1 179 ? 4.094 -12.695 1.265 1.00 93.69 179 VAL A CA 1
ATOM 1391 C C . VAL A 1 179 ? 5.411 -13.299 0.766 1.00 93.69 179 VAL A C 1
ATOM 1393 O O . VAL A 1 179 ? 6.454 -12.869 1.259 1.00 93.69 179 VAL A O 1
ATOM 1396 N N . PRO A 1 180 ? 5.436 -14.204 -0.231 1.00 93.25 180 PRO A N 1
ATOM 1397 C CA . PRO A 1 180 ? 6.701 -14.686 -0.780 1.00 93.25 180 PRO A CA 1
ATOM 1398 C C . PRO A 1 180 ? 7.614 -13.567 -1.313 1.00 93.25 180 PRO A C 1
ATOM 1400 O O . PRO A 1 180 ? 8.800 -13.565 -1.005 1.00 93.25 180 PRO A O 1
ATOM 1403 N N . GLN A 1 181 ? 7.073 -12.559 -2.011 1.00 92.00 181 GLN A N 1
ATOM 1404 C CA . GLN A 1 181 ? 7.862 -11.409 -2.488 1.00 92.00 181 GLN A CA 1
ATOM 1405 C C . GLN A 1 181 ? 8.501 -10.627 -1.333 1.00 92.00 181 GLN A C 1
ATOM 1407 O O . GLN A 1 181 ? 9.641 -10.176 -1.436 1.00 92.00 181 GLN A O 1
ATOM 1412 N N . ILE A 1 182 ? 7.761 -10.450 -0.234 1.00 92.88 182 ILE A N 1
ATOM 1413 C CA . ILE A 1 182 ? 8.251 -9.751 0.961 1.00 92.88 182 ILE A CA 1
ATOM 1414 C C . ILE A 1 182 ? 9.419 -10.523 1.579 1.00 92.88 182 ILE A C 1
ATOM 1416 O O . ILE A 1 182 ? 10.434 -9.924 1.928 1.00 92.88 182 ILE A O 1
ATOM 1420 N N . VAL A 1 183 ? 9.301 -11.852 1.674 1.00 93.06 183 VAL A N 1
ATOM 1421 C CA . VAL A 1 183 ? 10.379 -12.728 2.164 1.00 93.06 183 VAL A CA 1
ATOM 1422 C C . VAL A 1 183 ? 11.621 -12.624 1.277 1.00 93.06 183 VAL A C 1
ATOM 1424 O O . VAL A 1 183 ? 12.740 -12.616 1.784 1.00 93.06 183 VAL A O 1
ATOM 1427 N N . GLU A 1 184 ? 11.426 -12.509 -0.034 1.00 90.88 184 GLU A N 1
ATOM 1428 C CA . GLU A 1 184 ? 12.494 -12.374 -1.027 1.00 90.88 184 GLU A CA 1
ATOM 1429 C C . GLU A 1 184 ? 13.137 -10.964 -1.047 1.00 90.88 184 GLU A C 1
ATOM 1431 O O . GLU A 1 184 ? 14.191 -10.785 -1.654 1.00 90.88 184 GLU A O 1
ATOM 1436 N N . GLY A 1 185 ? 12.561 -9.968 -0.357 1.00 86.31 185 GLY A N 1
ATOM 1437 C CA . GLY A 1 185 ? 13.157 -8.637 -0.160 1.00 86.31 185 GLY A CA 1
ATOM 1438 C C . GLY A 1 185 ? 12.976 -7.642 -1.315 1.00 86.31 185 GLY A C 1
ATOM 1439 O O . GLY A 1 185 ? 13.616 -6.589 -1.322 1.00 86.31 185 GLY A O 1
ATOM 1440 N N . GLY A 1 186 ? 12.086 -7.945 -2.265 1.00 88.94 186 GLY A N 1
ATOM 1441 C CA . GLY A 1 186 ? 11.744 -7.065 -3.387 1.00 88.94 186 GLY A CA 1
ATOM 1442 C C . GLY A 1 186 ? 12.765 -7.060 -4.533 1.00 88.94 186 GLY A C 1
ATOM 1443 O O . GLY A 1 186 ? 13.669 -7.886 -4.606 1.00 88.94 186 GLY A O 1
ATOM 1444 N N . GLY A 1 187 ? 12.611 -6.117 -5.464 1.00 92.62 187 GLY A N 1
ATOM 1445 C CA . GLY A 1 187 ? 13.442 -6.030 -6.670 1.00 92.62 187 GLY A CA 1
ATOM 1446 C C . GLY A 1 187 ? 12.834 -6.784 -7.850 1.00 92.62 187 GLY A C 1
ATOM 1447 O O . GLY A 1 187 ? 11.742 -7.340 -7.743 1.00 92.62 187 GLY A O 1
ATOM 1448 N N . LEU A 1 188 ? 13.522 -6.771 -8.999 1.00 94.12 188 LEU A N 1
ATOM 1449 C CA . LEU A 1 188 ? 12.923 -7.213 -10.264 1.00 94.12 188 LEU A CA 1
ATOM 1450 C C . LEU A 1 188 ? 12.499 -8.677 -10.224 1.00 94.12 188 LEU A C 1
ATOM 1452 O O . LEU A 1 188 ? 11.368 -8.985 -10.577 1.00 94.12 188 LEU A O 1
ATOM 1456 N N . GLU A 1 189 ? 13.386 -9.577 -9.804 1.00 94.31 189 GLU A N 1
ATOM 1457 C CA . GLU A 1 189 ? 13.073 -11.005 -9.839 1.00 94.31 189 GLU A CA 1
ATOM 1458 C C . GLU A 1 189 ? 11.920 -11.355 -8.877 1.00 94.31 189 GLU A C 1
ATOM 1460 O O . GLU A 1 189 ? 10.925 -11.897 -9.361 1.00 94.31 189 GLU A O 1
ATOM 1465 N N . PRO A 1 190 ? 11.932 -10.950 -7.588 1.00 93.94 190 PRO A N 1
ATOM 1466 C CA . PRO A 1 190 ? 10.786 -11.176 -6.701 1.00 93.94 190 PRO A CA 1
ATOM 1467 C C . PRO A 1 190 ? 9.481 -10.559 -7.202 1.00 93.94 190 PRO A C 1
ATOM 1469 O O . PRO A 1 190 ? 8.410 -11.158 -7.093 1.00 93.94 190 PRO A O 1
ATOM 1472 N N . PHE A 1 191 ? 9.559 -9.375 -7.810 1.00 93.94 191 PHE A N 1
ATOM 1473 C CA . PHE A 1 191 ? 8.407 -8.721 -8.417 1.00 93.94 191 PHE A CA 1
ATOM 1474 C C . PHE A 1 191 ? 7.836 -9.522 -9.600 1.00 93.94 191 PHE A C 1
ATOM 1476 O O . PHE A 1 191 ? 6.623 -9.722 -9.683 1.00 93.94 191 PHE A O 1
ATOM 1483 N N . MET A 1 192 ? 8.690 -10.046 -10.485 1.00 94.69 192 MET A N 1
ATOM 1484 C CA . MET A 1 192 ? 8.258 -10.891 -11.605 1.00 94.69 192 MET A CA 1
ATOM 1485 C C . MET A 1 192 ? 7.634 -12.208 -11.122 1.00 94.69 192 MET A C 1
ATOM 1487 O O . MET A 1 192 ? 6.624 -12.645 -11.676 1.00 94.69 192 MET A O 1
ATOM 1491 N N . GLN A 1 193 ? 8.183 -12.815 -10.068 1.00 93.31 193 GLN A N 1
ATOM 1492 C CA . GLN A 1 193 ? 7.626 -14.022 -9.447 1.00 93.31 193 GLN A CA 1
ATOM 1493 C C . GLN A 1 193 ? 6.259 -13.753 -8.815 1.00 93.31 193 GLN A C 1
ATOM 1495 O O . GLN A 1 193 ? 5.318 -14.531 -8.980 1.00 93.31 193 GLN A O 1
ATOM 1500 N N . MET A 1 194 ? 6.110 -12.617 -8.136 1.00 94.25 194 MET A N 1
ATOM 1501 C CA . MET A 1 194 ? 4.823 -12.190 -7.604 1.00 94.25 194 MET A CA 1
ATOM 1502 C C . MET A 1 194 ? 3.791 -11.985 -8.723 1.00 94.25 194 MET A C 1
ATOM 1504 O O . MET A 1 194 ? 2.662 -12.459 -8.603 1.00 94.25 194 MET A O 1
ATOM 1508 N N . LEU A 1 195 ? 4.172 -11.345 -9.836 1.00 94.19 195 LEU A N 1
ATOM 1509 C CA . LEU A 1 195 ? 3.272 -11.143 -10.977 1.00 94.19 195 LEU A CA 1
ATOM 1510 C C . LEU A 1 195 ? 2.855 -12.458 -11.626 1.00 94.19 195 LEU A C 1
ATOM 1512 O O . LEU A 1 195 ? 1.684 -12.611 -11.970 1.00 94.19 195 LEU A O 1
ATOM 1516 N N . ARG A 1 196 ? 3.773 -13.426 -11.738 1.00 94.31 196 ARG A N 1
ATOM 1517 C CA . ARG A 1 196 ? 3.447 -14.785 -12.189 1.00 94.31 196 ARG A CA 1
ATOM 1518 C C . ARG A 1 196 ? 2.335 -15.385 -11.333 1.00 94.31 196 ARG A C 1
ATOM 1520 O O . ARG A 1 196 ? 1.291 -15.758 -11.868 1.00 94.31 196 ARG A O 1
ATOM 1527 N N . ARG A 1 197 ? 2.527 -15.412 -10.010 1.00 93.88 197 ARG A N 1
ATOM 1528 C CA . ARG A 1 197 ? 1.546 -15.951 -9.052 1.00 93.88 197 ARG A CA 1
ATOM 1529 C C . ARG A 1 197 ? 0.212 -15.202 -9.145 1.00 93.88 197 ARG A C 1
ATOM 1531 O O . ARG A 1 197 ? -0.851 -15.821 -9.153 1.00 93.88 197 ARG A O 1
ATOM 1538 N N . GLN A 1 198 ? 0.251 -13.875 -9.280 1.00 94.06 198 GLN A N 1
ATOM 1539 C CA . GLN A 1 198 ? -0.948 -13.062 -9.470 1.00 94.06 198 GLN A CA 1
ATOM 1540 C C . GLN A 1 198 ? -1.697 -13.433 -10.756 1.00 94.06 198 GLN A C 1
ATOM 1542 O O . GLN A 1 198 ? -2.912 -13.602 -10.723 1.00 94.06 198 GLN A O 1
ATOM 1547 N N . TRP A 1 199 ? -1.006 -13.557 -11.890 1.00 94.31 199 TRP A N 1
ATOM 1548 C CA . TRP A 1 199 ? -1.638 -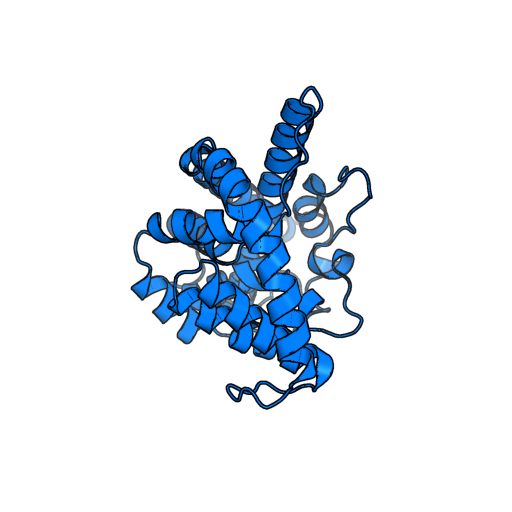13.859 -13.177 1.00 94.31 199 TRP A CA 1
ATOM 1549 C C . TRP A 1 199 ? -2.180 -15.281 -13.244 1.00 94.31 199 TRP A C 1
ATOM 1551 O O . TRP A 1 199 ? -3.241 -15.494 -13.824 1.00 94.31 199 TRP A O 1
ATOM 1561 N N . GLN A 1 200 ? -1.512 -16.245 -12.613 1.00 93.12 200 GLN A N 1
ATOM 1562 C CA . GLN A 1 200 ? -2.065 -17.589 -12.454 1.00 93.12 200 GLN A CA 1
ATOM 1563 C C . GLN A 1 200 ? -3.363 -17.553 -11.647 1.00 93.12 200 GLN A C 1
ATOM 1565 O O . GLN A 1 200 ? -4.360 -18.146 -12.057 1.00 93.12 200 GLN A O 1
ATOM 1570 N N . TRP A 1 201 ? -3.382 -16.804 -10.539 1.00 93.31 201 TRP A N 1
ATOM 1571 C CA . TRP A 1 201 ? -4.591 -16.635 -9.742 1.00 93.31 201 TRP A CA 1
ATOM 1572 C C . TRP A 1 201 ? -5.726 -16.006 -10.552 1.00 93.31 201 TRP A C 1
ATOM 1574 O O . TRP A 1 201 ? -6.823 -16.556 -10.590 1.00 93.31 201 TRP A O 1
ATOM 1584 N N . THR A 1 202 ? -5.475 -14.885 -11.228 1.00 91.44 202 THR A N 1
ATOM 1585 C CA . THR A 1 202 ? -6.532 -14.155 -11.941 1.00 91.44 202 THR A CA 1
ATOM 1586 C C . THR A 1 202 ? -7.026 -14.880 -13.191 1.00 91.44 202 THR A C 1
ATOM 1588 O O . THR A 1 202 ? -8.201 -14.751 -13.526 1.00 91.44 202 THR A O 1
ATOM 1591 N N . ARG A 1 203 ? -6.172 -15.656 -13.873 1.00 91.56 203 ARG A N 1
ATOM 1592 C CA . ARG A 1 203 ? -6.553 -16.420 -15.075 1.00 91.56 203 ARG A CA 1
ATOM 1593 C C . ARG A 1 203 ? -7.174 -17.775 -14.747 1.00 91.56 203 ARG A C 1
ATOM 1595 O O . ARG A 1 203 ? -8.126 -18.174 -15.410 1.00 91.56 203 ARG A O 1
ATOM 1602 N N . HIS A 1 204 ? -6.650 -18.472 -13.739 1.00 91.12 204 HIS A N 1
ATOM 1603 C CA . HIS A 1 204 ? -6.968 -19.885 -13.492 1.00 91.12 204 HIS A CA 1
ATOM 1604 C C . HIS A 1 204 ? -7.655 -20.149 -12.151 1.00 91.12 204 HIS A C 1
ATOM 1606 O O . HIS A 1 204 ? -8.042 -21.285 -11.883 1.00 91.12 204 HIS A O 1
ATOM 1612 N N . GLY A 1 205 ? -7.773 -19.147 -11.274 1.00 90.31 205 GLY A N 1
ATOM 1613 C CA . GLY A 1 205 ? -8.326 -19.307 -9.923 1.00 90.31 205 GLY A CA 1
ATOM 1614 C C . GLY A 1 205 ? -7.464 -20.174 -8.998 1.00 90.31 205 GLY A C 1
ATOM 1615 O O . GLY A 1 205 ? -7.942 -20.653 -7.969 1.00 90.31 205 GLY A O 1
ATOM 1616 N N . ARG A 1 206 ? -6.199 -20.424 -9.364 1.00 88.44 206 ARG A N 1
ATOM 1617 C CA . ARG A 1 206 ? -5.254 -21.254 -8.605 1.00 88.44 206 ARG A CA 1
ATOM 1618 C C . ARG A 1 206 ? -3.830 -20.725 -8.726 1.00 88.44 206 ARG A C 1
ATOM 1620 O O . ARG A 1 206 ? -3.475 -20.122 -9.731 1.00 88.44 206 ARG A O 1
ATOM 1627 N N . LEU A 1 207 ? -3.029 -20.973 -7.696 1.00 86.75 207 LEU A N 1
ATOM 1628 C CA . LEU A 1 207 ? -1.599 -20.657 -7.667 1.00 86.75 207 LEU A CA 1
ATOM 1629 C C . LEU A 1 207 ? -0.794 -21.901 -8.043 1.00 86.75 207 LEU A C 1
ATOM 1631 O O . LEU A 1 207 ? -1.171 -23.001 -7.633 1.00 86.75 207 LEU A O 1
ATOM 1635 N N . SER A 1 208 ? 0.295 -21.723 -8.789 1.00 79.94 208 SER A N 1
ATOM 1636 C CA . SER A 1 208 ? 1.226 -22.793 -9.150 1.00 79.94 208 SER A CA 1
ATOM 1637 C C . SER A 1 208 ? 2.657 -22.259 -9.134 1.00 79.94 208 SER A C 1
ATOM 1639 O O . SER A 1 208 ? 2.935 -21.217 -9.713 1.00 79.94 208 SER A O 1
ATOM 1641 N N . ASP A 1 209 ? 3.592 -22.969 -8.515 1.00 69.94 209 ASP A N 1
ATOM 1642 C CA . ASP A 1 209 ? 5.015 -22.632 -8.674 1.00 69.94 209 ASP A CA 1
ATOM 1643 C C . ASP A 1 209 ? 5.605 -23.242 -9.965 1.00 69.94 209 ASP A C 1
ATOM 1645 O O . ASP A 1 209 ? 6.771 -23.017 -10.285 1.00 69.94 209 ASP A O 1
ATOM 1649 N N . GLU A 1 210 ? 4.810 -24.005 -10.726 1.00 73.69 210 GLU A N 1
ATOM 1650 C CA . GLU A 1 210 ? 5.231 -24.592 -11.998 1.00 73.69 210 GLU A CA 1
ATOM 1651 C C . GLU A 1 210 ? 5.230 -23.545 -13.125 1.00 73.69 210 GLU A C 1
ATOM 1653 O O . GLU A 1 210 ? 4.360 -22.677 -13.219 1.00 73.69 210 GLU A O 1
ATOM 1658 N N . THR A 1 211 ? 6.221 -23.636 -14.015 1.00 68.81 211 THR A N 1
ATOM 1659 C CA . THR A 1 211 ? 6.302 -22.850 -15.257 1.00 68.81 211 THR A CA 1
ATOM 1660 C C . THR A 1 211 ? 5.540 -23.556 -16.382 1.00 68.81 211 THR A C 1
ATOM 1662 O O . THR A 1 211 ? 6.105 -23.855 -17.435 1.00 68.81 211 THR A O 1
ATOM 1665 N N . ASP A 1 212 ? 4.284 -23.916 -16.132 1.00 76.12 212 ASP A N 1
ATOM 1666 C CA . ASP A 1 212 ? 3.463 -24.759 -17.007 1.00 76.12 212 ASP A CA 1
ATOM 1667 C C . ASP A 1 212 ? 2.474 -23.970 -17.884 1.00 76.12 212 ASP A C 1
ATOM 1669 O O . ASP A 1 212 ? 1.754 -24.567 -18.684 1.00 76.12 212 ASP A O 1
ATOM 1673 N N . ASP A 1 213 ? 2.476 -22.634 -17.800 1.00 88.75 213 ASP A N 1
ATOM 1674 C CA . ASP A 1 213 ? 1.670 -21.748 -18.648 1.00 88.75 213 ASP A CA 1
ATOM 1675 C C . ASP A 1 213 ? 2.554 -20.938 -19.624 1.00 88.75 213 ASP A C 1
ATOM 1677 O O . ASP A 1 213 ? 3.035 -19.849 -19.285 1.00 88.75 213 ASP A O 1
ATOM 1681 N N . PRO A 1 214 ? 2.752 -21.424 -20.869 1.00 91.38 214 PRO A N 1
ATOM 1682 C CA . PRO A 1 214 ? 3.573 -20.746 -21.871 1.00 91.38 214 PRO A CA 1
ATOM 1683 C C . PRO A 1 214 ? 3.103 -19.328 -22.208 1.00 91.38 214 PRO A C 1
ATOM 1685 O O . PRO A 1 214 ? 3.919 -18.495 -22.605 1.00 91.38 214 PRO A O 1
ATOM 1688 N N . GLN A 1 215 ? 1.803 -19.043 -22.073 1.00 93.69 215 GLN A N 1
ATOM 1689 C CA . GLN A 1 215 ? 1.263 -17.721 -22.369 1.00 93.69 215 GLN A CA 1
ATOM 1690 C C . GLN A 1 215 ? 1.628 -16.733 -21.261 1.00 93.69 215 GLN A C 1
ATOM 1692 O O . GLN A 1 215 ? 2.078 -15.628 -21.564 1.00 93.69 215 GLN A O 1
ATOM 1697 N N . ILE A 1 216 ? 1.483 -17.127 -19.990 1.00 94.31 216 ILE A N 1
ATOM 1698 C CA . ILE A 1 216 ? 1.954 -16.321 -18.854 1.00 94.31 216 ILE A CA 1
ATOM 1699 C C . ILE A 1 216 ? 3.453 -16.043 -18.992 1.00 94.31 216 ILE A C 1
ATOM 1701 O O . ILE A 1 216 ? 3.861 -14.892 -18.861 1.00 94.31 216 ILE A O 1
ATOM 1705 N N . GLU A 1 217 ? 4.268 -17.044 -19.328 1.00 94.56 217 GLU A N 1
ATOM 1706 C CA . GLU A 1 217 ? 5.715 -16.849 -19.483 1.00 94.56 217 GLU A CA 1
ATOM 1707 C C . GLU A 1 217 ? 6.072 -15.890 -20.629 1.00 94.56 217 GLU A C 1
ATOM 1709 O O . GLU A 1 217 ? 6.931 -15.016 -20.470 1.00 94.56 217 GLU A O 1
ATOM 1714 N N . ALA A 1 218 ? 5.389 -15.990 -21.773 1.00 95.38 218 ALA A N 1
ATOM 1715 C CA . ALA A 1 218 ? 5.582 -15.063 -22.887 1.00 95.38 218 ALA A CA 1
ATOM 1716 C C . ALA A 1 218 ? 5.199 -13.619 -22.510 1.00 95.38 218 ALA A C 1
ATOM 1718 O O . ALA A 1 218 ? 5.945 -12.676 -22.810 1.00 95.38 218 ALA A O 1
ATOM 1719 N N . ASP A 1 219 ? 4.073 -13.449 -21.812 1.00 96.12 219 ASP A N 1
ATOM 1720 C CA . ASP A 1 219 ? 3.595 -12.151 -21.332 1.00 96.12 219 ASP A CA 1
ATOM 1721 C C . ASP A 1 219 ? 4.559 -11.552 -20.293 1.00 96.12 219 ASP A C 1
ATOM 1723 O O . ASP A 1 219 ? 4.894 -10.365 -20.374 1.00 96.12 219 ASP A O 1
ATOM 1727 N N . LEU A 1 220 ? 5.059 -12.366 -19.353 1.00 95.69 220 LEU A N 1
ATOM 1728 C CA . LEU A 1 220 ? 6.013 -11.949 -18.321 1.00 95.69 220 LEU A CA 1
ATOM 1729 C C . LEU A 1 220 ? 7.340 -11.541 -18.954 1.00 95.69 220 LEU A C 1
ATOM 1731 O O . LEU A 1 220 ? 7.895 -10.509 -18.586 1.00 95.69 220 LEU A O 1
ATOM 1735 N N . ALA A 1 221 ? 7.831 -12.286 -19.946 1.00 96.62 221 ALA A N 1
ATOM 1736 C CA . ALA A 1 221 ? 9.048 -11.929 -20.667 1.00 96.62 221 ALA A CA 1
ATOM 1737 C C . ALA A 1 221 ? 8.897 -10.594 -21.416 1.00 96.62 221 ALA A C 1
ATOM 1739 O O . ALA A 1 221 ? 9.814 -9.770 -21.421 1.00 96.62 221 ALA A O 1
ATOM 1740 N N . ALA A 1 222 ? 7.741 -10.350 -22.043 1.00 96.94 222 ALA A N 1
ATOM 1741 C CA . ALA A 1 222 ? 7.452 -9.072 -22.691 1.00 96.94 222 ALA A CA 1
ATOM 1742 C C . ALA A 1 222 ? 7.340 -7.919 -21.686 1.00 96.94 222 ALA A C 1
ATOM 1744 O O . ALA A 1 222 ? 7.827 -6.821 -21.959 1.00 96.94 222 ALA A O 1
ATOM 1745 N N . PHE A 1 223 ? 6.721 -8.164 -20.534 1.00 95.94 223 PHE A N 1
ATOM 1746 C CA . PHE A 1 223 ? 6.584 -7.186 -19.462 1.00 95.94 223 PHE A CA 1
ATOM 1747 C C . PHE A 1 223 ? 7.933 -6.849 -18.811 1.00 95.94 223 PHE A C 1
ATOM 1749 O O . PHE A 1 223 ? 8.269 -5.673 -18.686 1.00 95.94 223 PHE A O 1
ATOM 1756 N N . ARG A 1 224 ? 8.758 -7.861 -18.518 1.00 96.69 224 ARG A N 1
ATOM 1757 C CA . ARG A 1 224 ? 10.121 -7.714 -17.989 1.00 96.69 224 ARG A CA 1
ATOM 1758 C C . ARG A 1 224 ? 10.978 -6.809 -18.865 1.00 96.69 224 ARG A C 1
ATOM 1760 O O . ARG A 1 224 ? 11.558 -5.861 -18.352 1.00 96.69 224 ARG A O 1
ATOM 1767 N N . ARG A 1 225 ? 10.982 -7.027 -20.187 1.00 97.31 225 ARG A N 1
ATOM 1768 C CA . ARG A 1 225 ? 11.734 -6.175 -21.129 1.00 97.31 225 ARG A CA 1
ATOM 1769 C C . ARG A 1 225 ? 11.324 -4.703 -21.059 1.00 97.31 225 ARG A C 1
ATOM 1771 O O . ARG A 1 225 ? 12.174 -3.835 -21.224 1.00 97.31 225 ARG A O 1
ATOM 1778 N N . ARG A 1 226 ? 10.036 -4.411 -20.826 1.00 95.06 226 ARG A N 1
ATOM 1779 C CA . ARG A 1 226 ? 9.560 -3.027 -20.657 1.00 95.06 226 ARG A CA 1
ATOM 1780 C C . ARG A 1 226 ? 10.092 -2.406 -19.370 1.00 95.06 226 ARG A C 1
ATOM 1782 O O . ARG A 1 226 ? 10.524 -1.265 -19.402 1.00 95.06 226 ARG A O 1
ATOM 1789 N N . ILE A 1 227 ? 10.088 -3.157 -18.270 1.00 95.25 227 ILE A N 1
ATOM 1790 C CA . ILE A 1 227 ? 10.643 -2.682 -16.998 1.00 95.25 227 ILE A CA 1
ATOM 1791 C C . ILE A 1 227 ? 12.147 -2.457 -17.118 1.00 95.25 227 ILE A C 1
ATOM 1793 O O . ILE A 1 227 ? 12.627 -1.388 -16.762 1.00 95.25 227 ILE A O 1
ATOM 1797 N N . GLU A 1 228 ? 12.880 -3.429 -17.661 1.00 96.44 228 GLU A N 1
ATOM 1798 C CA . GLU A 1 228 ? 14.337 -3.357 -17.813 1.00 96.44 228 GLU A CA 1
ATOM 1799 C C . GLU A 1 228 ? 14.782 -2.159 -18.663 1.00 96.44 228 GLU A C 1
ATOM 1801 O O . GLU A 1 228 ? 15.803 -1.548 -18.354 1.00 96.44 228 GLU A O 1
ATOM 1806 N N . ALA A 1 229 ? 14.002 -1.773 -19.678 1.00 96.38 229 ALA A N 1
ATOM 1807 C CA . ALA A 1 229 ? 14.272 -0.576 -20.475 1.00 96.38 229 ALA A CA 1
ATOM 1808 C C . ALA A 1 229 ? 14.218 0.725 -19.648 1.00 96.38 229 ALA A C 1
ATOM 1810 O O . ALA A 1 229 ? 14.981 1.653 -19.913 1.00 96.38 229 ALA A O 1
ATOM 1811 N N . ASP A 1 230 ? 13.361 0.771 -18.626 1.00 95.94 230 ASP A N 1
ATOM 1812 C CA . ASP A 1 230 ? 13.127 1.945 -17.782 1.00 95.94 230 ASP A CA 1
ATOM 1813 C C . ASP A 1 230 ? 13.915 1.917 -16.459 1.00 95.94 230 ASP A C 1
ATOM 1815 O O . ASP A 1 230 ? 13.958 2.928 -15.745 1.00 95.94 230 ASP A O 1
ATOM 1819 N N . LEU A 1 231 ? 14.559 0.791 -16.119 1.00 94.69 231 LEU A N 1
ATOM 1820 C CA . LEU A 1 231 ? 15.311 0.628 -14.870 1.00 94.69 231 LEU A CA 1
ATOM 1821 C C . LEU A 1 231 ? 16.416 1.680 -14.689 1.00 94.69 231 LEU A C 1
ATOM 1823 O O . LEU A 1 231 ? 16.425 2.303 -13.632 1.00 94.69 231 LEU A O 1
ATOM 1827 N N . PRO A 1 232 ? 17.289 1.984 -15.673 1.00 94.88 232 PRO A N 1
ATOM 1828 C CA . PRO A 1 232 ? 18.361 2.963 -15.459 1.00 94.88 232 PRO A CA 1
ATOM 1829 C C . PRO A 1 232 ? 17.847 4.370 -15.118 1.00 94.88 232 PRO A C 1
ATOM 1831 O O . PRO A 1 232 ? 18.442 5.100 -14.323 1.00 94.88 232 PRO A O 1
ATOM 1834 N N . THR A 1 233 ? 16.725 4.780 -15.714 1.00 93.44 233 THR A N 1
ATOM 1835 C CA . THR A 1 233 ? 16.091 6.070 -15.402 1.00 93.44 233 THR A CA 1
ATOM 1836 C C . THR A 1 233 ? 15.396 6.023 -14.045 1.00 93.44 233 THR A C 1
ATOM 1838 O O . THR A 1 233 ? 15.543 6.955 -13.257 1.00 93.44 233 THR A O 1
ATOM 1841 N N . SER A 1 234 ? 14.716 4.918 -13.733 1.00 93.25 234 SER A N 1
ATOM 1842 C CA . SER A 1 234 ? 14.082 4.692 -12.429 1.00 93.25 234 SER A CA 1
ATOM 1843 C C . SER A 1 234 ? 15.100 4.694 -11.286 1.00 93.25 234 SER A C 1
ATOM 1845 O O . SER A 1 234 ? 14.882 5.336 -10.264 1.00 93.25 234 SER A O 1
ATOM 1847 N N . GLU A 1 235 ? 16.252 4.050 -11.470 1.00 94.44 235 GLU A N 1
ATOM 1848 C CA . GLU A 1 235 ? 17.345 3.988 -10.498 1.00 94.44 235 GLU A CA 1
ATOM 1849 C C . GLU A 1 235 ? 17.884 5.359 -10.123 1.00 94.44 235 GLU A C 1
ATOM 1851 O O . GLU A 1 235 ? 18.024 5.625 -8.924 1.00 94.44 235 GLU A O 1
ATOM 1856 N N . ARG A 1 236 ? 18.136 6.208 -11.128 1.00 93.12 236 ARG A N 1
ATOM 1857 C CA . ARG A 1 236 ? 18.572 7.598 -10.941 1.00 93.12 236 ARG A CA 1
ATOM 1858 C C . ARG A 1 236 ? 17.512 8.409 -10.214 1.00 93.12 236 ARG A C 1
ATOM 1860 O O . ARG A 1 236 ? 17.803 8.975 -9.169 1.00 93.12 236 ARG A O 1
ATOM 1867 N N . MET A 1 237 ? 16.275 8.378 -10.708 1.00 91.19 237 MET A N 1
ATOM 1868 C CA . MET A 1 237 ? 15.182 9.141 -10.111 1.00 91.19 237 MET A CA 1
ATOM 1869 C C . MET A 1 237 ? 14.961 8.752 -8.646 1.00 91.19 237 MET A C 1
ATOM 1871 O O . MET A 1 237 ? 14.858 9.618 -7.788 1.00 91.19 237 MET A O 1
ATOM 1875 N N . VAL A 1 238 ? 14.943 7.455 -8.327 1.00 92.25 238 VAL A N 1
ATOM 1876 C CA . VAL A 1 238 ? 14.754 6.986 -6.947 1.00 92.25 238 VAL A CA 1
ATOM 1877 C C . VAL A 1 238 ? 15.973 7.286 -6.068 1.00 92.25 238 VAL A C 1
ATOM 1879 O O . VAL A 1 238 ? 15.810 7.453 -4.866 1.00 92.25 238 VAL A O 1
ATOM 1882 N N . ALA A 1 239 ? 17.187 7.359 -6.624 1.00 93.19 239 ALA A N 1
ATOM 1883 C CA . ALA A 1 239 ? 18.378 7.748 -5.860 1.00 93.19 239 ALA A CA 1
ATOM 1884 C C . ALA A 1 239 ? 18.350 9.226 -5.433 1.00 93.19 239 ALA A C 1
ATOM 1886 O O . ALA A 1 239 ? 18.999 9.590 -4.457 1.00 93.19 239 ALA A O 1
ATOM 1887 N N . GLU A 1 240 ? 17.589 10.057 -6.143 1.00 91.94 240 GLU A N 1
ATOM 1888 C CA . GLU A 1 240 ? 17.379 11.472 -5.825 1.00 91.94 240 GLU A CA 1
ATOM 1889 C C . GLU A 1 240 ? 16.208 11.698 -4.855 1.00 91.94 240 GLU A C 1
ATOM 1891 O O . GLU A 1 240 ? 16.048 12.798 -4.326 1.00 91.94 240 GLU A O 1
ATOM 1896 N N . LEU A 1 241 ? 15.388 10.672 -4.595 1.00 91.75 241 LEU A N 1
ATOM 1897 C CA . LEU A 1 241 ? 14.292 10.770 -3.637 1.00 91.75 241 LEU A CA 1
ATOM 1898 C C . LEU A 1 241 ? 14.813 10.720 -2.201 1.00 91.75 241 LEU A C 1
ATOM 1900 O O . LEU A 1 241 ? 15.551 9.814 -1.813 1.00 91.75 241 LEU A O 1
ATOM 1904 N N . ASP A 1 242 ? 14.316 11.635 -1.374 1.00 95.31 242 ASP A N 1
ATOM 1905 C CA . ASP A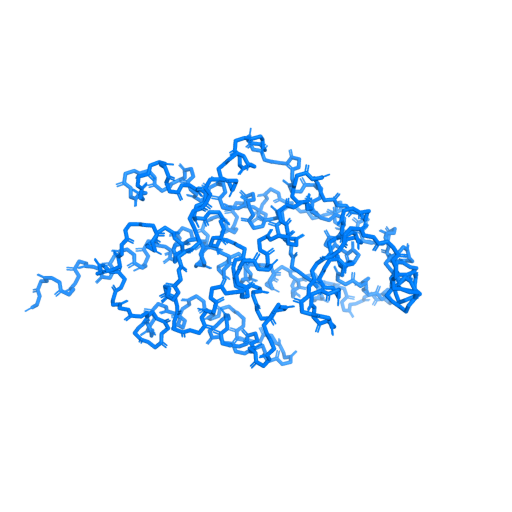 1 242 ? 14.484 11.560 0.074 1.00 95.31 242 ASP A CA 1
ATOM 1906 C C . ASP A 1 242 ? 13.494 10.538 0.662 1.00 95.31 242 ASP A C 1
ATOM 1908 O O . ASP A 1 242 ? 12.379 10.863 1.084 1.00 95.31 242 ASP A O 1
ATOM 1912 N N . LEU A 1 243 ? 13.886 9.261 0.619 1.00 94.81 243 LEU A N 1
ATOM 1913 C CA . LEU A 1 243 ? 13.059 8.147 1.094 1.00 94.81 243 LEU A CA 1
ATOM 1914 C C . LEU A 1 243 ? 12.818 8.199 2.610 1.00 94.81 243 LEU A C 1
ATOM 1916 O O . LEU A 1 243 ? 11.775 7.742 3.079 1.00 94.81 243 LEU A O 1
ATOM 1920 N N . GLU A 1 244 ? 13.748 8.775 3.374 1.00 96.50 244 GLU A N 1
ATOM 1921 C CA . GLU A 1 244 ? 13.606 8.950 4.821 1.00 96.50 244 GLU A CA 1
ATOM 1922 C C . GLU A 1 244 ? 12.572 10.035 5.130 1.00 96.50 244 GLU A C 1
ATOM 1924 O O . GLU A 1 244 ? 11.662 9.807 5.929 1.00 96.50 244 GLU A O 1
ATOM 1929 N N . PHE A 1 245 ? 12.635 11.176 4.438 1.00 96.12 245 PHE A N 1
ATOM 1930 C CA . PHE A 1 245 ? 11.600 12.202 4.535 1.00 96.12 245 PHE A CA 1
ATOM 1931 C C . PHE A 1 245 ? 10.225 11.654 4.136 1.00 96.12 245 PHE A C 1
ATOM 1933 O O . PHE A 1 245 ? 9.249 11.854 4.865 1.00 96.12 245 PHE A O 1
ATOM 1940 N N . PHE A 1 246 ? 10.143 10.905 3.029 1.00 95.94 246 PHE A N 1
ATOM 1941 C CA . PHE A 1 246 ? 8.905 10.235 2.630 1.00 95.94 246 PHE A CA 1
ATOM 1942 C C . PHE A 1 246 ? 8.374 9.324 3.745 1.00 95.94 246 PHE A C 1
ATOM 1944 O O . PHE A 1 246 ? 7.199 9.409 4.102 1.00 95.94 246 PHE A O 1
ATOM 1951 N N . LEU A 1 247 ? 9.232 8.474 4.323 1.00 96.88 247 LEU A N 1
ATOM 1952 C CA . LEU A 1 247 ? 8.852 7.541 5.384 1.00 96.88 247 LEU A CA 1
ATOM 1953 C C . LEU A 1 247 ? 8.317 8.278 6.616 1.00 96.88 247 LEU A C 1
ATOM 1955 O O . LEU A 1 247 ? 7.291 7.884 7.180 1.00 96.88 247 LEU A O 1
ATOM 1959 N N . GLN A 1 248 ? 8.987 9.353 7.029 1.00 97.62 248 GLN A N 1
ATOM 1960 C CA . GLN A 1 248 ? 8.563 10.189 8.151 1.00 97.62 248 GLN A CA 1
ATOM 1961 C C . GLN A 1 248 ? 7.206 10.834 7.880 1.00 97.62 248 GLN A C 1
ATOM 1963 O O . GLN A 1 248 ? 6.324 10.823 8.743 1.00 97.62 248 GLN A O 1
ATOM 1968 N N . GLU A 1 249 ? 7.014 11.364 6.675 1.00 97.50 249 GLU A N 1
ATOM 1969 C CA . GLU A 1 249 ? 5.778 12.029 6.303 1.00 97.50 249 GLU A CA 1
ATOM 1970 C C . GLU A 1 249 ? 4.598 11.053 6.198 1.00 97.50 249 GLU A C 1
ATOM 1972 O O . GLU A 1 249 ? 3.541 11.313 6.781 1.00 97.50 249 GLU A O 1
ATOM 1977 N N . ALA A 1 250 ? 4.796 9.904 5.547 1.00 97.31 250 ALA A N 1
ATOM 1978 C CA . ALA A 1 250 ? 3.816 8.823 5.461 1.00 97.31 250 ALA A CA 1
ATOM 1979 C C . ALA A 1 250 ? 3.427 8.282 6.840 1.00 97.31 250 ALA A C 1
ATOM 1981 O O . ALA A 1 250 ? 2.240 8.116 7.131 1.00 97.31 250 ALA A O 1
ATOM 1982 N N . SER A 1 251 ? 4.407 8.087 7.725 1.00 97.81 251 SER A N 1
ATOM 1983 C CA . SER A 1 251 ? 4.158 7.628 9.095 1.00 97.81 251 SER A CA 1
ATOM 1984 C C . SER A 1 251 ? 3.358 8.657 9.894 1.00 97.81 251 SER A C 1
ATOM 1986 O O . SER A 1 251 ? 2.365 8.313 10.536 1.00 97.81 251 SER A O 1
ATOM 1988 N N . ARG A 1 252 ? 3.749 9.938 9.830 1.00 97.81 252 ARG A N 1
ATOM 1989 C CA . ARG A 1 252 ? 3.056 11.032 10.524 1.00 97.81 252 ARG A CA 1
ATOM 1990 C C . ARG A 1 252 ? 1.614 11.168 10.049 1.00 97.81 252 ARG A C 1
ATOM 1992 O O . ARG A 1 252 ? 0.714 11.291 10.875 1.00 97.81 252 ARG A O 1
ATOM 1999 N N . HIS A 1 253 ? 1.393 11.151 8.737 1.00 97.75 253 HIS A N 1
ATOM 2000 C CA . HIS A 1 253 ? 0.056 11.266 8.161 1.00 97.75 253 HIS A CA 1
ATOM 2001 C C . HIS A 1 253 ? -0.828 10.074 8.539 1.00 97.75 253 HIS A C 1
ATOM 2003 O O . HIS A 1 253 ? -1.957 10.259 8.986 1.00 97.75 253 HIS A O 1
ATOM 2009 N N . SER A 1 254 ? -0.288 8.856 8.477 1.00 97.88 254 SER A N 1
ATOM 2010 C CA . SER A 1 254 ? -0.992 7.643 8.911 1.00 97.88 254 SER A CA 1
ATOM 2011 C C . SER A 1 254 ? -1.410 7.712 10.382 1.00 97.88 254 SER A C 1
ATOM 2013 O O . SER A 1 254 ? -2.568 7.450 10.702 1.00 97.88 254 SER A O 1
ATOM 2015 N N . LEU A 1 255 ? -0.510 8.146 11.274 1.00 97.38 255 LEU A N 1
ATOM 2016 C CA . LEU A 1 255 ? -0.822 8.340 12.695 1.00 97.38 255 LEU A CA 1
ATOM 2017 C C . LEU A 1 255 ? -1.940 9.365 12.908 1.00 97.38 255 LEU A C 1
ATOM 2019 O O . LEU A 1 255 ? -2.838 9.111 13.702 1.00 97.38 255 LEU A O 1
ATOM 2023 N N . GLN A 1 256 ? -1.939 10.478 12.165 1.00 96.69 256 GLN A N 1
ATOM 2024 C CA . GLN A 1 256 ? -3.011 11.480 12.241 1.00 96.69 256 GLN A CA 1
ATOM 2025 C C . GLN A 1 25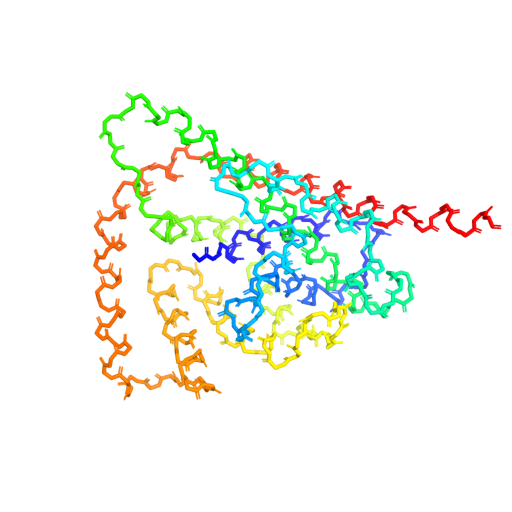6 ? -4.382 10.886 11.881 1.00 96.69 256 GLN A C 1
ATOM 2027 O O . GLN A 1 256 ? -5.371 11.165 12.559 1.00 96.69 256 GLN A O 1
ATOM 2032 N N . ARG A 1 257 ? -4.455 10.043 10.841 1.00 96.81 257 ARG A N 1
ATOM 2033 C CA . ARG A 1 257 ? -5.709 9.380 10.441 1.00 96.81 257 ARG A CA 1
ATOM 2034 C C . ARG A 1 257 ? -6.158 8.334 11.455 1.00 96.81 257 ARG A C 1
ATOM 2036 O O . ARG A 1 257 ? -7.341 8.271 11.782 1.00 96.81 257 ARG A O 1
ATOM 2043 N N . ILE A 1 258 ? -5.221 7.552 11.984 1.00 96.62 258 ILE A N 1
ATOM 2044 C CA . ILE A 1 258 ? -5.509 6.543 13.006 1.00 96.62 258 ILE A CA 1
ATOM 2045 C C . ILE A 1 258 ? -5.979 7.207 14.304 1.00 96.62 258 ILE A C 1
ATOM 2047 O O . ILE A 1 258 ? -6.975 6.778 14.877 1.00 96.62 258 ILE A O 1
ATOM 2051 N N . ASP A 1 259 ? -5.337 8.287 14.747 1.00 95.25 259 ASP A N 1
ATOM 2052 C CA . ASP A 1 259 ? -5.779 9.031 15.928 1.00 95.25 259 ASP A CA 1
ATOM 2053 C C . ASP A 1 259 ? -7.200 9.586 15.753 1.00 95.25 259 ASP A C 1
ATOM 2055 O O . ASP A 1 259 ? -7.997 9.516 16.688 1.00 95.25 259 ASP A O 1
ATOM 2059 N N . ALA A 1 260 ? -7.555 10.067 14.556 1.00 95.12 260 ALA A N 1
ATOM 2060 C CA . ALA A 1 260 ? -8.919 10.505 14.255 1.00 95.12 260 ALA A CA 1
ATOM 2061 C C . ALA A 1 260 ? -9.940 9.353 14.351 1.00 95.12 260 ALA A C 1
ATOM 2063 O O . ALA A 1 260 ? -11.001 9.526 14.956 1.00 95.12 260 ALA A O 1
ATOM 2064 N N . LEU A 1 261 ? -9.603 8.168 13.824 1.00 95.25 261 LEU A N 1
ATOM 2065 C CA . LEU A 1 261 ? -10.429 6.960 13.953 1.00 95.25 261 LEU A CA 1
ATOM 2066 C C . LEU A 1 261 ? -10.647 6.588 15.429 1.00 95.25 261 LEU A C 1
ATOM 2068 O O . LEU A 1 261 ? -11.775 6.334 15.852 1.00 95.25 261 LEU A O 1
ATOM 2072 N N . LEU A 1 262 ? -9.574 6.593 16.224 1.00 92.81 262 LEU A N 1
ATOM 2073 C CA . LEU A 1 262 ? -9.615 6.218 17.638 1.00 92.81 262 LEU A CA 1
ATOM 2074 C C . LEU A 1 262 ? -10.342 7.261 18.506 1.00 92.81 262 LEU A C 1
ATOM 2076 O O . LEU A 1 262 ? -11.025 6.891 19.463 1.00 92.81 262 LEU A O 1
ATOM 2080 N N . ALA A 1 263 ? -10.240 8.553 18.175 1.00 90.56 263 ALA A N 1
ATOM 2081 C CA . ALA A 1 263 ? -10.865 9.645 18.925 1.00 90.56 263 ALA A CA 1
ATOM 2082 C C . ALA A 1 263 ? -12.392 9.712 18.755 1.00 90.56 263 ALA A C 1
ATOM 2084 O O . ALA A 1 263 ? -13.091 10.105 19.693 1.00 90.56 263 ALA A O 1
ATOM 2085 N N . ALA A 1 264 ? -12.932 9.272 17.611 1.00 78.25 264 ALA A N 1
ATOM 2086 C CA . ALA A 1 264 ? -14.378 9.232 17.353 1.00 78.25 264 ALA A CA 1
ATOM 2087 C C . ALA A 1 264 ? -15.165 8.408 18.402 1.00 78.25 264 ALA A C 1
ATOM 2089 O O . ALA A 1 264 ? -16.368 8.606 18.591 1.00 78.25 264 ALA A O 1
ATOM 2090 N N . ARG A 1 265 ? -14.473 7.534 19.147 1.00 65.62 265 ARG A N 1
ATOM 2091 C CA . ARG A 1 265 ? -14.988 6.766 20.291 1.00 65.62 265 ARG A CA 1
ATOM 2092 C C . ARG A 1 265 ? -15.453 7.642 21.461 1.00 65.62 265 ARG A C 1
ATOM 2094 O O . ARG A 1 265 ? -16.426 7.296 22.126 1.00 65.62 265 ARG A O 1
ATOM 2101 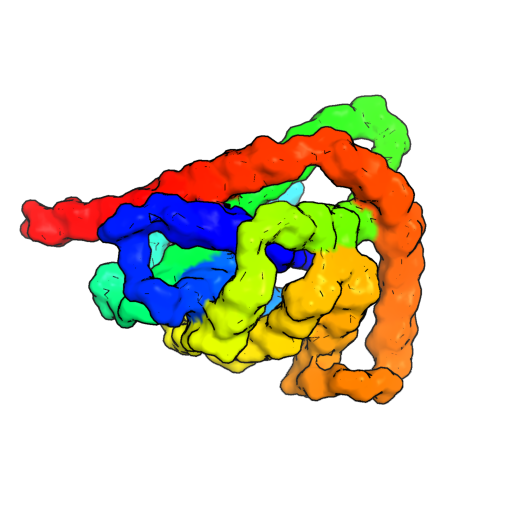N N . SER A 1 266 ? -14.779 8.761 21.719 1.00 56.00 266 SER A N 1
ATOM 2102 C CA . SER A 1 266 ? -15.009 9.561 22.930 1.00 56.00 266 SER A CA 1
ATOM 2103 C C . SER A 1 266 ? -16.280 10.410 22.860 1.00 56.00 266 SER A C 1
ATOM 2105 O O . SER A 1 266 ? -16.888 10.689 23.891 1.00 56.00 266 SER A O 1
ATOM 2107 N N . HIS A 1 267 ? -16.720 10.800 21.661 1.00 55.53 267 HIS A N 1
ATOM 2108 C CA . HIS A 1 267 ? -17.905 11.647 21.504 1.00 55.53 267 HIS A CA 1
ATOM 2109 C C . HIS A 1 267 ? -19.225 10.872 21.502 1.00 55.53 267 HIS A C 1
ATOM 2111 O O . HIS A 1 267 ? -20.188 11.363 22.078 1.00 55.53 267 HIS A O 1
ATOM 2117 N N . LYS A 1 268 ? -19.273 9.647 20.956 1.00 53.25 268 LYS A N 1
ATOM 2118 C CA . LYS A 1 268 ? -20.511 8.840 20.936 1.00 53.25 268 LYS A CA 1
ATOM 2119 C C . LYS A 1 268 ? -20.875 8.205 22.288 1.00 53.25 268 LYS A C 1
ATOM 2121 O O . LYS A 1 268 ? -22.021 7.832 22.475 1.00 53.25 268 LYS A O 1
ATOM 2126 N N . LEU A 1 269 ? -19.929 8.076 23.224 1.00 52.84 269 LEU A N 1
ATOM 2127 C CA . LEU A 1 269 ? -20.192 7.560 24.582 1.00 52.84 269 LEU A CA 1
ATOM 2128 C C . LEU A 1 269 ? -20.608 8.651 25.588 1.00 52.84 269 LEU A C 1
ATOM 2130 O O . LEU A 1 269 ? -20.896 8.335 26.738 1.00 52.84 269 LEU A O 1
ATOM 2134 N N . SER A 1 270 ? -20.604 9.922 25.174 1.00 49.62 270 SER A N 1
ATOM 2135 C CA . SER A 1 270 ? -20.934 11.078 26.026 1.00 49.62 270 SER A CA 1
ATOM 2136 C C . SER A 1 270 ? -22.301 11.698 25.696 1.00 49.62 270 SER A C 1
ATOM 2138 O O . SER A 1 270 ? -22.660 12.721 26.275 1.00 49.62 270 SER A O 1
ATOM 2140 N N . THR A 1 271 ? -23.039 11.097 24.761 1.00 47.66 271 THR A N 1
ATOM 2141 C CA . THR A 1 271 ? -24.386 11.486 24.308 1.00 47.66 271 THR A CA 1
ATOM 2142 C C . THR A 1 271 ? -25.332 10.323 24.513 1.00 47.66 271 THR A C 1
ATOM 2144 O O . THR A 1 271 ? -26.431 10.553 25.053 1.00 47.66 271 THR A O 1
#

Secondary structure (DSSP, 8-state):
---HHHHHHHHHHHHHH-TTTSPPGGGHHHHHHHTTGGGGGGGSTT--HHHHTSSPPPTT-TTGGGHHHHHHH-HHHHBSS-GGGS-HHHHHHHHHHHHHHHHHHHHHHHHHHHHHHHTT-SSPPPPHHHHHHHHHHHHHHT-S-HHHHHHHHHT----TTSBTT--HHHHHHHHHHHHHHHHHT-SHHHHHHHHHHHHHHHHHSS--SS---HHHHHHHHHHHHHHHHHHHHHHHHHHTS-HHHHHHHHHHHHHHHHHHHHHHHHHHT--

pLDDT: mean 90.4, std 9.53, range [47.66, 98.38]

=== Feature glossary ===
Key to the feature types in this record:

Secondary structure (8-state, DSSP). Secondary structure is the local, repeating backbone conformation. DSSP classifies it into eight states by reading the hydrogen-bond network: three helix types (H, G, I), two β types (E, B), two non-regular types (T, S), and unstructured coil (-).

Backbone torsions (φ/ψ). Backbone dihedral angles. Every residue except chain termini has a φ (preceding-C → N → Cα → C) and a ψ (N → Cα → C → next-N). They are reported in degrees following the IUPAC sign convention. Secondary structure is essentially a statement about which (φ, ψ) basin each residue occupies.

Predicted aligned error. Predicted Aligned Error (PAE) is an AlphaFold confidence matrix: entry (i, j) is the expected error in the position of residue j, in ångströms, when the prediction is superimposed on the true structure at residue i. Low PAE within a block of residues means that block is internally rigid and well-predicted; high PAE between two blocks means their relative placement is uncertain even if each block individually is confident.

B-factor. B-factor (Debye–Waller factor) reflects atomic displacement in the crystal lattice. It is an experimental observable (units Å²), not a prediction; low values mean the atom is pinned down, high values mean it moves or is heterogeneous across the crystal.

Secondary structure (3-state, P-SEA). Three-state secondary structure (P-SEA) collapses the eight DSSP classes into helix (a), strand (b), and coil (c). P-SEA assigns these from Cα geometry alone — distances and angles — without requiring backbone oxygens, so it works on any Cα trace.

Sequence. Primary structure: the covalent order of the twenty standard amino acids along the backbone. Two proteins with the same sequence will (almost always) fold to the same structure; two with 30% identity often share a fold but not the details.

pLDDT. pLDDT is the predicted lDDT-Cα score: AlphaFold's confidence that the local environment of each residue (all inter-atomic distances within 15 Å) is correctly placed. It is a per-residue number between 0 and 100, with higher meaning more reliable.

InterPro / GO / CATH / organism. Functional annotations link the protein to curated databases. InterPro entries identify conserved domains and families by matching the sequence against member-database signatures (Pfam, PROSITE, CDD, …). Gene Ontology (GO) terms describe molecular function, biological process, and cellular component in a controlled vocabulary. CATH places the structure in a hierarchical fold classification (Class/Architecture/Topology/Homologous-superfamily). The organism is the source species.

Contact-map, Ramachandran, and PAE plots. Three diagnostic plots accompany the record. The Cα contact map visualizes the tertiary structure as a 2D adjacency matrix (8 Å cutoff, sequence-local contacts suppressed). The Ramachandran plot shows the distribution of backbone (φ, ψ) torsions, with points in the α and β basins reflecting secondary structure content. The PAE plot shows AlphaFold's inter-residue confidence as a color matrix.

mmCIF coordinates. The mmCIF table is the protein's shape written out atom by atom. For each backbone N, Cα, C, and carbonyl O, it records an (x, y, z) coordinate triple in Å plus the residue type, chain letter, and residue number.

Radius of gyration, Cα contacts, bounding box. Three whole-structure scalars: the radius of gyration (RMS distance of Cα from centroid, in Å), the count of Cα–Cα contacts (pairs closer than 8 Å and separated by more than four residues in sequence — i.e. tertiary, not local, contacts), and the bounding-box dimensions. Together they distinguish compact globular folds from extended fibres or disordered chains.

Foldseek 3Di. The Foldseek 3Di string encodes local tertiary geometry as a 20-letter alphabet — one character per residue — derived from the relative positions of nearby Cα atoms. Unlike the amino-acid sequence, 3Di is a direct function of the 3D structure, so two proteins with the same fold have similar 3Di strings even at low sequence identity.

Rendered structure images. Six rendered views show the 3D structure from the faces of a cube — i.e. along ±x, ±y, ±z. Rendering representation is drawn randomly per protein from cartoon (secondary-structure ribbons), sticks (backbone bonds), or molecular surface; coloring is either N→C rainbow (blue at the N-terminus through red at the C-terminus) or one color per chain.

Nearest PDB structures. The Foldseek neighbor list gives the closest experimentally determined structures in the PDB, ranked by structural alignment. TM-score near 1 means near-identical fold; near 0.3 means only rough topology match. This is how one finds what a novel AlphaFold prediction most resembles in the solved-structure universe.

Solvent-accessible surface area. SASA measures how much of the protein is reachable by solvent. It is computed by rolling a water-sized probe over the atomic surface and summing the exposed area (Å²). Per-residue SASA distinguishes core (buried, low SASA) from surface (exposed, high SASA) residues; total SASA is a whole-molecule size measure.